Protein AF-A0A2N7NCR9-F1 (afdb_monomer_lite)

pLDDT: mean 71.34, std 16.95, range [36.78, 96.31]

Radius of gyration: 17.45 Å; chains: 1; bounding box: 39×40×48 Å

Organism: NCBI:txid212663

Secondary structure (DSSP, 8-state):
-HHHHHHS-HHHHHHHHTS---HHHHHHHHHHHT--HHHHHHTT--TT-S-------SHHHHHHHHHHHH--S-TTGGGT--SSPPPPPPEEEETTTEEEEPPPHHHHHHHHT-TT---HHHHHHHS-TTTSHHHHHHHHHHTT-BHHHHHT-TT--HHHHHHHHHHHHH---HHHHHHHHHHHHHT-

Structure (mmCIF, N/CA/C/O backbone):
data_AF-A0A2N7NCR9-F1
#
_entry.id   AF-A0A2N7NCR9-F1
#
loop_
_atom_site.group_PDB
_atom_site.id
_atom_site.type_symbol
_atom_site.label_atom_id
_atom_site.label_alt_id
_atom_site.label_comp_id
_atom_site.label_asym_id
_atom_site.label_entity_id
_atom_site.label_seq_id
_atom_site.pdbx_PDB_ins_code
_atom_site.Cartn_x
_atom_site.Cartn_y
_atom_site.Cartn_z
_atom_site.occupancy
_atom_site.B_iso_or_equiv
_atom_site.auth_seq_id
_atom_site.auth_comp_id
_atom_site.auth_asym_id
_atom_site.auth_atom_id
_atom_site.pdbx_PDB_model_num
ATOM 1 N N . MET A 1 1 ? 10.893 1.072 -2.079 1.00 62.62 1 MET A N 1
ATOM 2 C CA . MET A 1 1 ? 10.749 1.945 -3.272 1.00 62.62 1 MET A CA 1
ATOM 3 C C . MET A 1 1 ? 11.789 3.050 -3.331 1.00 62.62 1 MET A C 1
ATOM 5 O O . MET A 1 1 ? 12.547 3.072 -4.287 1.00 62.62 1 MET A O 1
ATOM 9 N N . LYS A 1 2 ? 11.907 3.905 -2.307 1.00 58.16 2 LYS A N 1
ATOM 10 C CA . LYS A 1 2 ? 12.951 4.944 -2.230 1.00 58.16 2 LYS A CA 1
ATOM 11 C C . LYS A 1 2 ? 14.374 4.415 -2.487 1.00 58.16 2 LYS A C 1
ATOM 13 O O . LYS A 1 2 ? 15.083 4.966 -3.316 1.00 58.16 2 LYS A O 1
ATOM 18 N N . TYR A 1 3 ? 14.724 3.273 -1.890 1.00 64.00 3 TYR A N 1
ATOM 19 C CA . TYR A 1 3 ? 15.996 2.587 -2.150 1.00 64.00 3 TYR A CA 1
ATOM 20 C C . TYR A 1 3 ? 16.224 2.263 -3.639 1.00 64.00 3 TYR A C 1
ATOM 22 O O . TYR A 1 3 ? 17.325 2.458 -4.142 1.00 64.00 3 TYR A O 1
ATOM 30 N N . LEU A 1 4 ? 15.192 1.812 -4.367 1.00 63.50 4 LEU A N 1
ATOM 31 C CA . LEU A 1 4 ? 15.298 1.554 -5.809 1.00 63.50 4 LEU A CA 1
ATOM 32 C C . LEU A 1 4 ? 15.550 2.851 -6.575 1.00 63.50 4 LEU A C 1
ATOM 34 O O . LEU A 1 4 ? 16.374 2.862 -7.470 1.00 63.50 4 LEU A O 1
ATOM 38 N N . PHE A 1 5 ? 14.896 3.954 -6.213 1.00 63.41 5 PHE A N 1
ATOM 39 C CA . PHE A 1 5 ? 15.154 5.241 -6.862 1.00 63.41 5 PHE A CA 1
ATOM 40 C C . PHE A 1 5 ? 16.592 5.733 -6.644 1.00 63.41 5 PHE A C 1
ATOM 42 O O . PHE A 1 5 ? 17.230 6.237 -7.561 1.00 63.41 5 PHE A O 1
ATOM 49 N N . GLU A 1 6 ? 17.106 5.580 -5.425 1.00 63.94 6 GLU A N 1
ATOM 50 C CA . GLU A 1 6 ? 18.447 6.037 -5.049 1.00 63.94 6 GLU A CA 1
ATOM 51 C C . GLU A 1 6 ? 19.562 5.177 -5.662 1.00 63.94 6 GLU A C 1
ATOM 53 O O . GLU A 1 6 ? 20.662 5.676 -5.892 1.00 63.94 6 GLU A O 1
ATOM 58 N N . ASN A 1 7 ? 19.281 3.899 -5.942 1.00 63.75 7 ASN A N 1
ATOM 59 C CA . ASN A 1 7 ? 20.285 2.924 -6.382 1.00 63.75 7 ASN A CA 1
ATOM 60 C C . ASN A 1 7 ? 20.080 2.418 -7.821 1.00 63.75 7 ASN A C 1
ATOM 62 O O . ASN A 1 7 ? 20.974 1.780 -8.378 1.00 63.75 7 ASN A O 1
ATOM 66 N N . CYS A 1 8 ? 18.941 2.704 -8.455 1.00 63.12 8 CYS A N 1
ATOM 67 C CA . CYS A 1 8 ? 18.674 2.393 -9.856 1.00 63.12 8 CYS A CA 1
ATOM 68 C C . CYS A 1 8 ? 18.635 3.687 -10.675 1.00 63.12 8 CYS A C 1
ATOM 70 O O . CYS A 1 8 ? 17.906 4.625 -10.367 1.00 63.12 8 CYS A O 1
ATOM 72 N N . GLY A 1 9 ? 19.410 3.741 -11.759 1.00 64.12 9 GLY A N 1
ATOM 73 C CA . GLY A 1 9 ? 19.421 4.906 -12.642 1.00 64.12 9 GLY A CA 1
ATOM 74 C C . GLY A 1 9 ? 18.101 5.101 -13.402 1.00 64.12 9 GLY A C 1
ATOM 75 O O . GLY A 1 9 ? 17.351 4.151 -13.635 1.00 64.12 9 GLY A O 1
ATOM 76 N N . ILE A 1 10 ? 17.880 6.331 -13.883 1.00 64.88 10 ILE A N 1
ATOM 77 C CA . ILE A 1 10 ? 16.753 6.730 -14.752 1.00 64.88 10 ILE A CA 1
ATOM 78 C C . ILE A 1 10 ? 16.471 5.717 -15.885 1.00 64.88 10 ILE A C 1
ATOM 80 O O . ILE A 1 10 ? 15.301 5.387 -16.079 1.00 64.88 10 ILE A O 1
ATOM 84 N N . PRO A 1 11 ? 17.475 5.154 -16.596 1.00 63.84 11 PRO A N 1
ATOM 85 C CA . PRO A 1 11 ? 17.217 4.178 -17.658 1.00 63.84 11 PRO A CA 1
ATOM 86 C C . PRO A 1 11 ? 16.532 2.891 -17.178 1.00 63.84 11 PRO A C 1
ATOM 88 O O . PRO A 1 11 ? 15.675 2.357 -17.875 1.00 63.84 11 PRO A O 1
ATOM 91 N N . ALA A 1 12 ? 16.869 2.399 -15.982 1.00 69.25 12 ALA A N 1
ATOM 92 C CA . ALA A 1 12 ? 16.261 1.185 -15.436 1.00 69.25 12 ALA A CA 1
ATOM 93 C C . ALA A 1 12 ? 14.782 1.413 -15.092 1.00 69.25 12 ALA A C 1
ATOM 95 O O . ALA A 1 12 ? 13.932 0.587 -15.419 1.00 69.25 12 ALA A O 1
ATOM 96 N N . ILE A 1 13 ? 14.472 2.570 -14.499 1.00 71.38 13 ILE A N 1
ATOM 97 C CA . ILE A 1 13 ? 13.096 2.971 -14.183 1.00 71.38 13 ILE A CA 1
ATOM 98 C C . ILE A 1 13 ? 12.296 3.192 -15.472 1.00 71.38 13 ILE A C 1
ATOM 100 O O . ILE A 1 13 ? 11.175 2.708 -15.585 1.00 71.38 13 ILE A O 1
ATOM 104 N N . SER A 1 14 ? 12.882 3.855 -16.472 1.00 66.38 14 SER A N 1
ATOM 105 C CA . SER A 1 14 ? 12.242 4.085 -17.772 1.00 66.38 14 SER A CA 1
ATOM 106 C C . SER A 1 14 ? 11.884 2.775 -18.482 1.00 66.38 14 SER A C 1
ATOM 108 O O . SER A 1 14 ? 10.755 2.627 -18.946 1.00 66.38 14 SER A O 1
ATOM 110 N N . ASN A 1 15 ? 12.786 1.789 -18.486 1.00 71.81 15 ASN A N 1
ATOM 111 C CA . ASN A 1 15 ? 12.510 0.472 -19.063 1.00 71.81 15 ASN A CA 1
ATOM 112 C C . ASN A 1 15 ? 11.352 -0.240 -18.353 1.00 71.81 15 ASN A C 1
ATOM 114 O O . ASN A 1 15 ? 10.501 -0.827 -19.015 1.00 71.81 15 ASN A O 1
ATOM 118 N N . LEU A 1 16 ? 11.290 -0.155 -17.021 1.00 74.25 16 LEU A N 1
ATOM 119 C CA . LEU A 1 16 ? 10.193 -0.721 -16.236 1.00 74.25 16 LEU A CA 1
ATOM 120 C C . LEU A 1 16 ? 8.857 -0.035 -16.559 1.00 74.25 16 LEU A C 1
ATOM 122 O O . LEU A 1 16 ? 7.835 -0.699 -16.705 1.00 74.25 16 LEU A O 1
ATOM 126 N N . MET A 1 17 ? 8.861 1.292 -16.720 1.00 75.12 17 MET A N 1
ATOM 127 C CA . MET A 1 17 ? 7.661 2.055 -17.082 1.00 75.12 17 MET A CA 1
ATOM 128 C C . MET A 1 17 ? 7.203 1.802 -18.525 1.00 75.12 17 MET A C 1
ATOM 130 O O . MET A 1 17 ? 6.009 1.924 -18.813 1.00 75.12 17 MET A O 1
ATOM 134 N N . ALA A 1 18 ? 8.113 1.405 -19.417 1.00 75.06 18 ALA A N 1
ATOM 135 C CA . ALA A 1 18 ? 7.800 1.033 -20.795 1.00 75.06 18 ALA A CA 1
ATOM 136 C C . ALA A 1 18 ? 7.106 -0.338 -20.922 1.00 75.06 18 ALA A C 1
ATOM 138 O O . ALA A 1 18 ? 6.538 -0.633 -21.971 1.00 75.06 18 ALA A O 1
ATOM 139 N N . MET A 1 19 ? 7.117 -1.167 -19.873 1.00 79.19 19 MET A N 1
ATOM 140 C CA . MET A 1 19 ? 6.423 -2.458 -19.864 1.00 79.19 19 MET A CA 1
ATOM 141 C C . MET A 1 19 ? 4.894 -2.294 -19.835 1.00 79.19 19 MET A C 1
ATOM 143 O O . MET A 1 19 ? 4.356 -1.259 -19.424 1.00 79.19 19 MET A O 1
ATOM 147 N N . GLU A 1 20 ? 4.169 -3.334 -20.246 1.00 82.88 20 GLU A N 1
ATOM 148 C CA . GLU A 1 20 ? 2.703 -3.365 -20.227 1.00 82.88 20 GLU A CA 1
ATOM 149 C C . GLU A 1 20 ? 2.163 -3.645 -18.812 1.00 82.88 20 GLU A C 1
ATOM 151 O O . GLU A 1 20 ? 1.795 -4.764 -18.470 1.00 82.88 20 GLU A O 1
ATOM 156 N N . PHE A 1 21 ? 2.115 -2.602 -17.978 1.00 81.25 21 PHE A N 1
ATOM 157 C CA . PHE A 1 21 ? 1.448 -2.616 -16.669 1.00 81.25 21 PHE A CA 1
ATOM 158 C C . PHE A 1 21 ? 0.197 -1.723 -16.656 1.00 81.25 21 PHE A C 1
ATOM 160 O O . PHE A 1 21 ? 0.144 -0.753 -17.424 1.00 81.25 21 PHE A O 1
ATOM 167 N N . PRO A 1 22 ? -0.783 -1.982 -15.764 1.00 78.56 22 PRO A N 1
ATOM 168 C CA . PRO A 1 22 ? -1.919 -1.086 -15.561 1.00 78.56 22 PRO A CA 1
ATOM 169 C C . PRO A 1 22 ? -1.466 0.342 -15.237 1.00 78.56 22 PRO A C 1
ATOM 171 O O . PRO A 1 22 ? -0.535 0.544 -14.457 1.00 78.56 22 PRO A O 1
ATOM 174 N N . ILE A 1 23 ? -2.146 1.345 -15.801 1.00 71.38 23 ILE A N 1
ATOM 175 C CA . ILE A 1 23 ? -1.800 2.764 -15.595 1.00 71.38 23 ILE A CA 1
ATOM 176 C C . ILE A 1 23 ? -1.839 3.129 -14.105 1.00 71.38 23 ILE A C 1
ATOM 178 O O . ILE A 1 23 ? -0.897 3.745 -13.612 1.00 71.38 23 ILE A O 1
ATOM 182 N N . SER A 1 24 ? -2.850 2.651 -13.373 1.00 70.62 24 SER A N 1
ATOM 183 C CA . SER A 1 24 ? -2.980 2.857 -11.923 1.00 70.62 24 SER A CA 1
ATOM 184 C C . SER A 1 24 ? -1.755 2.388 -11.135 1.00 70.62 24 SER A C 1
ATOM 186 O O . SER A 1 24 ? -1.334 3.028 -10.172 1.00 70.62 24 SER A O 1
ATOM 188 N N . ASP A 1 25 ? -1.160 1.272 -11.552 1.00 75.88 25 ASP A N 1
ATOM 189 C CA . ASP A 1 25 ? -0.036 0.656 -10.851 1.00 75.88 25 ASP A CA 1
ATOM 190 C C . ASP A 1 25 ? 1.254 1.426 -11.144 1.00 75.88 25 ASP A C 1
ATOM 192 O O . ASP A 1 25 ? 2.072 1.621 -10.242 1.00 75.88 25 ASP A O 1
ATOM 196 N N . LYS A 1 26 ? 1.398 1.927 -12.380 1.00 74.62 26 LYS A N 1
ATOM 197 C CA . LYS A 1 26 ? 2.491 2.822 -12.783 1.00 74.62 26 LYS A CA 1
ATOM 198 C C . LYS A 1 26 ? 2.424 4.157 -12.039 1.00 74.62 26 LYS A C 1
ATOM 200 O O . LYS A 1 26 ? 3.438 4.625 -11.526 1.00 74.62 26 LYS A O 1
ATOM 205 N N . GLU A 1 27 ? 1.241 4.754 -11.920 1.00 70.06 27 GLU A N 1
ATOM 206 C CA . GLU A 1 27 ? 1.042 6.008 -11.185 1.00 70.06 27 GLU A CA 1
ATOM 207 C C . GLU A 1 27 ? 1.391 5.868 -9.705 1.00 70.06 27 GLU A C 1
ATOM 209 O O . GLU A 1 27 ? 2.136 6.682 -9.155 1.00 70.06 27 GLU A O 1
ATOM 214 N N . GLN A 1 28 ? 0.889 4.814 -9.063 1.00 73.69 28 GLN A N 1
ATOM 215 C CA . GLN A 1 28 ? 1.207 4.513 -7.675 1.00 73.69 28 GLN A CA 1
ATOM 216 C C . GLN A 1 28 ? 2.711 4.268 -7.487 1.00 73.69 28 GLN A C 1
ATOM 218 O O . GLN A 1 28 ? 3.307 4.789 -6.544 1.00 73.69 28 GLN A O 1
ATOM 223 N N . PHE A 1 29 ? 3.347 3.534 -8.404 1.00 78.56 29 PHE A N 1
ATOM 224 C CA . PHE A 1 29 ? 4.790 3.303 -8.384 1.00 78.56 29 PHE A CA 1
ATOM 225 C C . PHE A 1 29 ? 5.576 4.623 -8.446 1.00 78.56 29 PHE A C 1
ATOM 227 O O . PHE A 1 29 ? 6.449 4.858 -7.610 1.00 78.56 29 PHE A O 1
ATOM 234 N N . CYS A 1 30 ? 5.221 5.535 -9.355 1.00 70.81 30 CYS A N 1
ATOM 235 C CA . CYS A 1 30 ? 5.849 6.857 -9.457 1.00 70.81 30 CYS A CA 1
ATOM 236 C C . CYS A 1 30 ? 5.652 7.718 -8.199 1.00 70.81 30 CYS A C 1
ATOM 238 O O . CYS A 1 30 ? 6.597 8.375 -7.752 1.00 70.81 30 CYS A O 1
ATOM 240 N N . GLN A 1 31 ? 4.460 7.696 -7.594 1.00 71.62 31 GLN A N 1
ATOM 241 C CA . GLN A 1 31 ? 4.204 8.397 -6.330 1.00 71.62 31 GLN A CA 1
ATOM 242 C C . GLN A 1 31 ? 5.103 7.872 -5.202 1.00 71.62 31 GLN A C 1
ATOM 244 O O . GLN A 1 31 ? 5.675 8.661 -4.450 1.00 71.62 31 GLN A O 1
ATOM 249 N N . LEU A 1 32 ? 5.274 6.550 -5.107 1.00 71.31 32 LEU A N 1
ATOM 250 C CA . LEU A 1 32 ? 6.112 5.908 -4.089 1.00 71.31 32 LEU A CA 1
ATOM 251 C C . LEU A 1 32 ? 7.609 6.184 -4.276 1.00 71.31 32 LEU A C 1
ATOM 253 O O . LEU A 1 32 ? 8.354 6.198 -3.295 1.00 71.31 32 LEU A O 1
ATOM 257 N N . LEU A 1 33 ? 8.058 6.410 -5.513 1.00 68.31 33 LEU A N 1
ATOM 258 C CA . LEU A 1 33 ? 9.421 6.858 -5.809 1.00 68.31 33 LEU A CA 1
ATOM 259 C C . LEU A 1 33 ? 9.633 8.354 -5.524 1.00 68.31 33 LEU A C 1
ATOM 261 O O . LEU A 1 33 ? 10.773 8.812 -5.514 1.00 68.31 33 LEU A O 1
ATOM 265 N N . GLY A 1 34 ? 8.562 9.122 -5.298 1.00 67.19 34 GLY A N 1
ATOM 266 C CA . GLY A 1 34 ? 8.638 10.576 -5.167 1.00 67.19 34 GLY A CA 1
ATOM 267 C C . GLY A 1 34 ? 8.975 11.275 -6.487 1.00 67.19 34 GLY A C 1
ATOM 268 O O . GLY A 1 34 ? 9.599 12.336 -6.473 1.00 67.19 34 GLY A O 1
ATOM 269 N N . CYS A 1 35 ? 8.598 10.683 -7.627 1.00 63.66 35 CYS A N 1
ATOM 270 C CA . CYS A 1 35 ? 8.865 11.268 -8.935 1.00 63.66 35 CYS A CA 1
ATOM 271 C C . CYS A 1 35 ? 8.172 12.629 -9.085 1.00 63.66 35 CYS A C 1
ATOM 273 O O . CYS A 1 35 ? 6.992 12.800 -8.778 1.00 63.66 35 CYS A O 1
ATOM 275 N N . THR A 1 36 ? 8.910 13.607 -9.602 1.00 65.31 36 THR A N 1
ATOM 276 C CA . THR A 1 36 ? 8.344 14.889 -10.027 1.00 65.31 36 THR A CA 1
ATOM 277 C C . THR A 1 36 ? 7.543 14.722 -11.317 1.00 65.31 36 THR A C 1
ATOM 279 O O . THR A 1 36 ? 7.805 13.819 -12.108 1.00 65.31 36 THR A O 1
ATOM 282 N N . PHE A 1 37 ? 6.624 15.653 -11.591 1.00 57.91 37 PHE A N 1
ATOM 283 C CA . PHE A 1 37 ? 5.863 15.670 -12.847 1.00 57.91 37 PHE A CA 1
ATOM 284 C C . PHE A 1 37 ? 6.771 15.622 -14.086 1.00 57.91 37 PHE A C 1
ATOM 286 O O . PHE A 1 37 ? 6.519 14.864 -15.017 1.00 57.91 37 PHE A O 1
ATOM 293 N N . LYS A 1 38 ? 7.878 16.377 -14.059 1.00 64.75 38 LYS A N 1
ATOM 294 C CA . LYS A 1 38 ? 8.887 16.370 -15.124 1.00 64.75 38 LYS A CA 1
ATOM 295 C C . LYS A 1 38 ? 9.453 14.965 -15.359 1.00 64.75 38 LYS A C 1
ATOM 297 O O . LYS A 1 38 ? 9.545 14.536 -16.501 1.00 64.75 38 LYS A O 1
ATOM 302 N N . GLN A 1 39 ? 9.785 14.252 -14.285 1.00 64.56 39 GLN A N 1
ATOM 303 C CA . GLN A 1 39 ? 10.306 12.887 -14.368 1.00 64.56 39 GLN A CA 1
ATOM 304 C C . GLN A 1 39 ? 9.245 11.907 -14.881 1.00 64.56 39 GLN A C 1
ATOM 306 O O . GLN A 1 39 ? 9.563 11.069 -15.712 1.00 64.56 39 GLN A O 1
ATOM 311 N N . CYS A 1 40 ? 7.978 12.039 -14.475 1.00 63.03 40 CYS A N 1
ATOM 312 C CA . CYS A 1 40 ? 6.895 11.218 -15.029 1.00 63.03 40 CYS A CA 1
ATOM 313 C C . CYS A 1 40 ? 6.748 11.413 -16.549 1.00 63.03 40 CYS A C 1
ATOM 315 O O . CYS A 1 40 ? 6.616 10.438 -17.283 1.00 63.03 40 CYS A O 1
ATOM 317 N N . VAL A 1 41 ? 6.843 12.650 -17.048 1.00 61.62 41 VAL A N 1
ATOM 318 C CA . VAL A 1 41 ? 6.833 12.921 -18.497 1.00 61.62 41 VAL A CA 1
ATOM 319 C C . VAL A 1 41 ? 8.056 12.304 -19.189 1.00 61.62 41 VAL A C 1
ATOM 321 O O . VAL A 1 41 ? 7.913 11.686 -20.241 1.00 61.62 41 VAL A O 1
ATOM 324 N N . GLU A 1 42 ? 9.245 12.400 -18.586 1.00 66.88 42 GLU A N 1
ATOM 325 C CA . GLU A 1 42 ? 10.466 11.739 -19.084 1.00 66.88 42 GLU A CA 1
ATOM 326 C C . GLU A 1 42 ? 10.340 10.202 -19.110 1.00 66.88 42 GLU A C 1
ATOM 328 O O . GLU A 1 42 ? 10.956 9.549 -19.950 1.00 66.88 42 GLU A O 1
ATOM 333 N N . PHE A 1 43 ? 9.498 9.620 -18.248 1.00 62.94 43 PHE A N 1
ATOM 334 C CA . PHE A 1 43 ? 9.161 8.193 -18.242 1.00 62.94 43 PHE A CA 1
ATOM 335 C C . PHE A 1 43 ? 8.023 7.804 -19.203 1.00 62.94 43 PHE A C 1
ATOM 337 O O . PHE A 1 43 ? 7.665 6.629 -19.261 1.00 62.94 43 PHE A O 1
ATOM 344 N N . GLY A 1 44 ? 7.472 8.749 -19.973 1.00 57.56 44 GLY A N 1
ATOM 345 C CA . GLY A 1 44 ? 6.470 8.482 -21.011 1.00 57.56 44 GLY A CA 1
ATOM 346 C C . GLY A 1 44 ? 5.009 8.625 -20.575 1.00 57.56 44 GLY A C 1
ATOM 347 O O . GLY A 1 44 ? 4.118 8.222 -21.323 1.00 57.56 44 GLY A O 1
ATOM 348 N N . PHE A 1 45 ? 4.728 9.204 -19.402 1.00 54.97 45 PHE A N 1
ATOM 349 C CA . PHE A 1 45 ? 3.354 9.547 -19.020 1.00 54.97 45 PHE A CA 1
ATOM 350 C C . PHE A 1 45 ? 2.874 10.778 -19.800 1.00 54.97 45 PHE A C 1
ATOM 352 O O . PHE A 1 45 ? 3.558 11.804 -19.843 1.00 54.97 45 PHE A O 1
ATOM 359 N N . SER A 1 46 ? 1.693 10.681 -20.421 1.00 47.06 46 SER A N 1
ATOM 360 C CA . SER A 1 46 ? 1.136 11.783 -21.211 1.00 47.06 46 SER A CA 1
ATOM 361 C C . SER A 1 46 ? 0.735 12.958 -20.307 1.00 47.06 46 SER A C 1
ATOM 363 O O . SER A 1 46 ? -0.043 12.753 -19.373 1.00 47.06 46 SER A O 1
ATOM 365 N N . PRO A 1 47 ? 1.186 14.193 -20.595 1.00 45.69 47 PRO A N 1
ATOM 366 C CA . PRO A 1 47 ? 0.760 15.390 -19.869 1.00 45.69 47 PRO A CA 1
ATOM 367 C C . PRO A 1 47 ? -0.739 15.709 -20.036 1.00 45.69 47 PRO A C 1
ATOM 369 O O . PRO A 1 47 ? -1.268 16.506 -19.264 1.00 45.69 47 PRO A O 1
ATOM 372 N N . ASP A 1 48 ? -1.425 15.071 -20.994 1.00 46.78 48 ASP A N 1
ATOM 373 C CA . ASP A 1 48 ? -2.869 15.211 -21.238 1.00 46.78 48 ASP A CA 1
ATOM 374 C C . ASP A 1 48 ? -3.728 14.210 -20.438 1.00 46.78 48 ASP A C 1
ATOM 376 O O . ASP A 1 48 ? -4.960 14.220 -20.540 1.00 46.78 48 ASP A O 1
ATOM 380 N N . ALA A 1 49 ? -3.110 13.329 -19.640 1.00 45.25 49 ALA A N 1
ATOM 381 C CA . ALA A 1 49 ? -3.846 12.465 -18.726 1.00 45.25 49 ALA A CA 1
ATOM 382 C C . ALA A 1 49 ? -4.525 13.340 -17.660 1.00 45.25 49 ALA A C 1
ATOM 384 O O . ALA A 1 49 ? -3.871 13.968 -16.831 1.00 45.25 49 ALA A O 1
ATOM 385 N N . LYS A 1 50 ? -5.862 13.387 -17.680 1.00 39.66 50 LYS A N 1
ATOM 386 C CA . LYS A 1 50 ? -6.720 14.149 -16.749 1.00 39.66 50 LYS A CA 1
ATOM 387 C C . LYS A 1 50 ? -6.564 13.769 -15.265 1.00 39.66 50 LYS A C 1
ATOM 389 O O . LYS A 1 50 ? -7.254 14.336 -14.424 1.00 39.66 50 LYS A O 1
ATOM 394 N N . GLU A 1 51 ? -5.676 12.841 -14.938 1.00 42.31 51 GLU A N 1
ATOM 395 C CA . GLU A 1 51 ? -5.488 12.268 -13.612 1.00 42.31 51 GLU A CA 1
ATOM 396 C C . GLU A 1 51 ? -4.031 12.467 -13.182 1.00 42.31 51 GLU A C 1
ATOM 398 O O . GLU A 1 51 ? -3.198 11.573 -13.209 1.00 42.31 51 GLU A O 1
ATOM 403 N N . VAL A 1 52 ? -3.700 13.699 -12.791 1.00 42.91 52 VAL A N 1
ATOM 404 C CA . VAL A 1 52 ? -2.501 13.944 -11.983 1.00 42.91 52 VAL A CA 1
ATOM 405 C C . VAL A 1 52 ? -2.876 13.646 -10.524 1.00 42.91 52 VAL A C 1
ATOM 407 O O . VAL A 1 52 ? -3.856 14.220 -10.034 1.00 42.91 52 VAL A O 1
ATOM 410 N N . PRO A 1 53 ? -2.135 12.788 -9.796 1.00 39.09 53 PRO A N 1
ATOM 411 C CA . PRO A 1 53 ? -2.478 12.426 -8.427 1.00 39.09 53 PRO A CA 1
ATOM 412 C C . PRO A 1 53 ? -2.550 13.651 -7.516 1.00 39.09 53 PRO A C 1
ATOM 414 O O . PRO A 1 53 ? -1.570 14.371 -7.309 1.00 39.09 53 PRO A O 1
ATOM 417 N N . THR A 1 54 ? -3.734 13.895 -6.962 1.00 39.06 54 THR A N 1
ATOM 418 C CA . THR A 1 54 ? -3.965 15.021 -6.060 1.00 39.06 54 THR A CA 1
ATOM 419 C C . THR A 1 54 ? -3.424 14.667 -4.676 1.00 39.06 54 THR A C 1
ATOM 421 O O . THR A 1 54 ? -4.023 13.888 -3.940 1.00 39.06 54 THR A O 1
ATOM 424 N N . LEU A 1 55 ? -2.291 15.257 -4.293 1.00 39.38 55 LEU A N 1
ATOM 425 C CA . LEU A 1 55 ? -1.768 15.185 -2.927 1.00 39.38 55 LEU A CA 1
ATOM 426 C C . LEU A 1 55 ? -2.636 16.056 -2.006 1.00 39.38 55 LEU A C 1
ATOM 428 O O . LEU A 1 55 ? -2.353 17.240 -1.809 1.00 39.38 55 LEU A O 1
ATOM 432 N N . SER A 1 56 ? -3.712 15.500 -1.444 1.00 36.78 56 SER A N 1
ATOM 433 C CA . SER A 1 56 ? -4.535 16.242 -0.483 1.00 36.78 56 SER A CA 1
ATOM 434 C C . SER A 1 56 ? -3.780 16.400 0.850 1.00 36.78 56 SER A C 1
ATOM 436 O O . SER A 1 56 ? -3.503 15.438 1.562 1.00 36.78 56 SER A O 1
ATOM 438 N N . LYS A 1 57 ? -3.403 17.639 1.180 1.00 49.75 57 LYS A N 1
ATOM 439 C CA . LYS A 1 57 ? -2.818 18.044 2.466 1.00 49.75 57 LYS A CA 1
ATOM 440 C C . LYS A 1 57 ? -3.694 19.141 3.068 1.00 49.75 57 LYS A C 1
ATOM 442 O O . LYS A 1 57 ? -3.849 20.184 2.445 1.00 49.75 57 LYS A O 1
ATOM 447 N N . SER A 1 58 ? -4.226 18.940 4.277 1.00 38.75 58 SER A N 1
ATOM 448 C CA . SER A 1 58 ? -4.161 19.967 5.345 1.00 38.75 58 SER A CA 1
ATOM 449 C C . SER A 1 58 ? -4.933 19.603 6.619 1.00 38.75 58 SER A C 1
ATOM 451 O O . SER A 1 58 ? -4.441 19.913 7.696 1.00 38.75 58 SER A O 1
ATOM 453 N N . ARG A 1 59 ? -6.079 18.910 6.561 1.00 37.97 59 ARG A N 1
ATOM 454 C CA . ARG A 1 59 ? -6.908 18.686 7.770 1.00 37.97 59 ARG A CA 1
ATOM 455 C C . ARG A 1 59 ? -6.491 17.473 8.612 1.00 37.97 59 ARG A C 1
ATOM 457 O O . ARG A 1 59 ? -6.441 17.566 9.834 1.00 37.97 59 ARG A O 1
ATOM 464 N N . TYR A 1 60 ? -6.127 16.369 7.960 1.00 44.97 60 TYR A N 1
ATOM 465 C CA . TYR A 1 60 ? -5.649 15.143 8.615 1.00 44.97 60 TYR A CA 1
ATOM 466 C C . TYR A 1 60 ? -4.361 15.386 9.428 1.00 44.97 60 TYR A C 1
ATOM 468 O O . TYR A 1 60 ? -4.271 15.017 10.595 1.00 44.97 60 TYR A O 1
ATOM 476 N N . ILE A 1 61 ? -3.409 16.125 8.846 1.00 47.38 61 ILE A N 1
ATOM 477 C CA . ILE A 1 61 ? -2.130 16.489 9.484 1.00 47.38 61 ILE A CA 1
ATOM 478 C C . ILE A 1 61 ? -2.352 17.296 10.778 1.00 47.38 61 ILE A C 1
ATOM 480 O O . ILE A 1 61 ? -1.640 17.104 11.757 1.00 47.38 61 ILE A O 1
ATOM 484 N N . GLN A 1 62 ? -3.355 18.179 10.815 1.00 42.50 62 GLN A N 1
ATOM 485 C CA . GLN A 1 62 ? -3.616 19.042 11.974 1.00 42.50 62 GLN A CA 1
ATOM 486 C C . GLN A 1 62 ? -4.191 18.279 13.174 1.00 42.50 62 GLN A C 1
ATOM 488 O O . GLN A 1 62 ? -3.748 18.497 14.299 1.00 42.50 62 GLN A O 1
ATOM 493 N N . ILE A 1 63 ? -5.151 17.375 12.944 1.00 48.72 63 ILE A N 1
ATOM 494 C CA . ILE A 1 63 ? -5.736 16.535 14.006 1.00 48.72 63 ILE A CA 1
ATOM 495 C C . ILE A 1 63 ?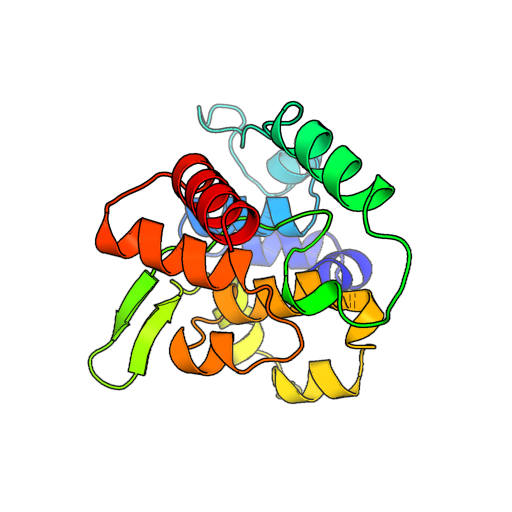 -4.672 15.584 14.561 1.00 48.72 63 ILE A C 1
ATOM 497 O O . ILE A 1 63 ? -4.551 15.411 15.770 1.00 48.72 63 ILE A O 1
ATOM 501 N N . ARG A 1 64 ? -3.833 15.046 13.676 1.00 50.75 64 ARG A N 1
ATOM 502 C CA . ARG A 1 64 ? -2.736 14.155 14.031 1.00 50.75 64 ARG A CA 1
ATOM 503 C C . ARG A 1 64 ? -1.659 14.817 14.891 1.00 50.75 64 ARG A C 1
ATOM 505 O O . ARG A 1 64 ? -1.279 14.270 15.921 1.00 50.75 64 ARG A O 1
ATOM 512 N N . ASN A 1 65 ? -1.207 16.009 14.500 1.00 43.06 65 ASN A N 1
ATOM 513 C CA . ASN A 1 65 ? -0.234 16.779 15.279 1.00 43.06 65 ASN A CA 1
ATOM 514 C C . ASN A 1 65 ? -0.769 17.131 16.677 1.00 43.06 65 ASN A C 1
ATOM 516 O O . ASN A 1 65 ? 0.009 17.275 17.616 1.00 43.06 65 ASN A O 1
ATOM 520 N N . LYS A 1 66 ? -2.095 17.257 16.828 1.00 46.78 66 LYS A N 1
ATOM 521 C CA . LYS A 1 66 ? -2.731 17.481 18.128 1.00 46.78 66 LYS A CA 1
ATOM 522 C C . LYS A 1 66 ? -2.659 16.236 19.019 1.00 46.78 66 LYS A C 1
ATOM 524 O O . LYS A 1 66 ? -2.227 16.358 20.158 1.00 46.78 66 LYS A O 1
ATOM 529 N N . ILE A 1 67 ? -2.987 15.056 18.481 1.00 51.12 67 ILE A N 1
ATOM 530 C CA . ILE A 1 67 ? -2.858 13.773 19.199 1.00 51.12 67 ILE A CA 1
ATOM 531 C C . ILE A 1 67 ? -1.397 13.541 19.633 1.00 51.12 67 ILE A C 1
ATOM 533 O O . ILE A 1 67 ? -1.147 13.098 20.746 1.00 51.12 67 ILE A O 1
ATOM 537 N N . GLN A 1 68 ? -0.421 13.926 18.801 1.00 48.22 68 GLN A N 1
ATOM 538 C CA . GLN A 1 68 ? 1.013 13.811 19.097 1.00 48.22 68 GLN A CA 1
ATOM 539 C C . GLN A 1 68 ? 1.484 14.660 20.292 1.00 48.22 68 GLN A C 1
ATOM 541 O O . GLN A 1 68 ? 2.341 14.217 21.051 1.00 48.22 68 GLN A O 1
ATOM 546 N N . LEU A 1 69 ? 0.954 15.875 20.469 1.00 44.81 69 LEU A N 1
ATOM 547 C CA . LEU A 1 69 ? 1.337 16.744 21.593 1.00 44.81 69 LEU A CA 1
ATOM 548 C C . LEU A 1 69 ? 0.800 16.237 22.938 1.00 44.81 69 LEU A C 1
ATOM 550 O O . LEU A 1 69 ? 1.392 16.517 23.977 1.00 44.81 69 LEU A O 1
ATOM 554 N N . GLU A 1 70 ? -0.300 15.488 22.911 1.00 48.59 70 GLU A N 1
ATOM 555 C CA . GLU A 1 70 ? -0.955 14.926 24.097 1.00 48.59 70 GLU A CA 1
ATOM 556 C C . GLU A 1 70 ? -0.357 13.554 24.499 1.00 48.59 70 GLU A C 1
ATOM 558 O O . GLU A 1 70 ? -0.591 13.075 25.603 1.00 48.59 70 GLU A O 1
ATOM 563 N N . ALA A 1 71 ? 0.474 12.964 23.632 1.00 47.50 71 ALA A N 1
ATOM 564 C CA . ALA A 1 71 ? 0.983 11.590 23.672 1.00 47.50 71 ALA A CA 1
ATOM 565 C C . ALA A 1 71 ? 2.443 11.435 24.166 1.00 47.50 71 ALA A C 1
ATOM 567 O O . ALA A 1 71 ? 3.078 10.403 23.958 1.00 47.50 71 ALA A O 1
ATOM 568 N N . ASN A 1 72 ? 3.043 12.439 24.807 1.00 42.50 72 ASN A N 1
ATOM 569 C CA . ASN A 1 72 ? 4.398 12.277 25.348 1.00 42.50 72 ASN A CA 1
ATOM 570 C C . ASN A 1 72 ? 4.403 11.330 26.561 1.00 42.50 72 ASN A C 1
ATOM 572 O O . ASN A 1 72 ? 4.191 11.795 27.673 1.00 42.50 72 ASN A O 1
ATOM 576 N N . GLU A 1 73 ? 4.646 10.032 26.322 1.00 40.47 73 GLU A N 1
ATOM 577 C CA . GLU A 1 73 ? 5.471 9.091 27.113 1.00 40.47 73 GLU A CA 1
ATOM 578 C C . GLU A 1 73 ? 5.210 7.629 26.672 1.00 40.47 73 GLU A C 1
ATOM 580 O O . GLU A 1 73 ? 4.111 7.113 26.831 1.00 40.47 73 GLU A O 1
ATOM 585 N N . GLY A 1 74 ? 6.223 6.931 26.131 1.00 42.75 74 GLY A N 1
ATOM 586 C CA . GLY A 1 74 ? 6.204 5.462 25.974 1.00 42.75 74 GLY A CA 1
ATOM 587 C C . GLY A 1 74 ? 6.484 4.936 24.561 1.00 42.75 74 GLY A 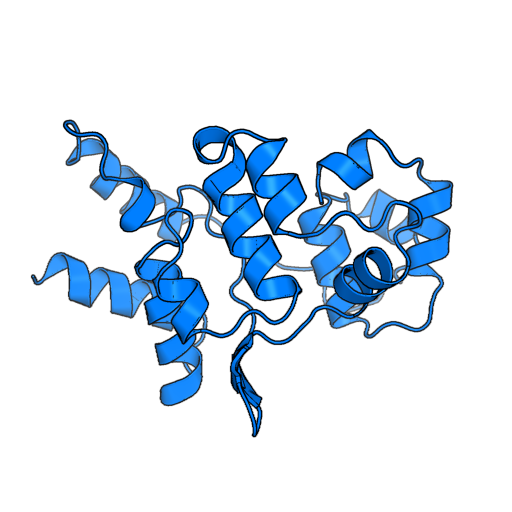C 1
ATOM 588 O O . GLY A 1 74 ? 6.110 5.525 23.563 1.00 42.75 74 GLY A O 1
ATOM 589 N N . THR A 1 75 ? 7.172 3.806 24.450 1.00 41.31 75 THR A N 1
ATOM 590 C CA . THR A 1 75 ? 7.663 3.178 23.207 1.00 41.31 75 THR A CA 1
ATOM 591 C C . THR A 1 75 ? 6.591 2.426 22.394 1.00 41.31 75 THR A C 1
ATOM 593 O O . THR A 1 75 ? 6.917 1.449 21.731 1.00 41.31 75 THR A O 1
ATOM 596 N N . GLU A 1 76 ? 5.319 2.831 22.439 1.00 44.06 76 GLU A N 1
ATOM 597 C CA . GLU A 1 76 ? 4.184 2.035 21.918 1.00 44.06 76 GLU A CA 1
ATOM 598 C C . GLU A 1 76 ? 3.461 2.673 20.706 1.00 44.06 76 GLU A C 1
ATOM 600 O O . GLU A 1 76 ? 2.622 2.045 20.064 1.00 44.06 76 GLU A O 1
ATOM 605 N N . TRP A 1 77 ? 3.854 3.891 20.311 1.00 43.50 77 TRP A N 1
ATOM 606 C CA . TRP A 1 77 ? 3.168 4.722 19.303 1.00 43.50 77 TRP A CA 1
ATOM 607 C C . TRP A 1 77 ? 3.130 4.172 17.868 1.00 43.50 77 TRP A C 1
ATOM 609 O O . TRP A 1 77 ? 2.244 4.546 17.101 1.00 43.50 77 TRP A O 1
ATOM 619 N N . TYR A 1 78 ? 4.046 3.278 17.484 1.00 48.56 78 TYR A N 1
ATOM 620 C CA . TYR A 1 78 ? 4.090 2.727 16.120 1.00 48.56 78 TYR A CA 1
ATOM 621 C C . TYR A 1 78 ? 2.963 1.723 15.832 1.00 48.56 78 TYR A C 1
ATOM 623 O O . TYR A 1 78 ? 2.696 1.436 14.668 1.00 48.56 78 TYR A O 1
ATOM 631 N N . ARG A 1 79 ? 2.283 1.210 16.869 1.00 52.03 79 ARG A N 1
ATOM 632 C CA . ARG A 1 79 ? 1.153 0.284 16.701 1.00 52.03 79 ARG A CA 1
ATOM 633 C C . ARG A 1 79 ? -0.160 0.988 16.404 1.00 52.03 79 ARG A C 1
ATOM 635 O O . ARG A 1 79 ? -1.051 0.362 15.845 1.00 52.03 79 ARG A O 1
ATOM 642 N N . THR A 1 80 ? -0.303 2.268 16.742 1.00 53.41 80 THR A N 1
ATOM 643 C CA . THR A 1 80 ? -1.600 2.944 16.616 1.00 53.41 80 THR A CA 1
ATOM 644 C C . THR A 1 80 ? -1.735 3.686 15.282 1.00 53.41 80 THR A C 1
ATOM 646 O O . THR A 1 80 ? -2.715 3.454 14.579 1.00 53.41 80 THR A O 1
ATOM 649 N N . PHE A 1 81 ? -0.762 4.525 14.878 1.00 53.44 81 PHE A N 1
ATOM 650 C CA . PHE A 1 81 ? -0.854 5.330 13.642 1.00 53.44 81 PHE A CA 1
ATOM 651 C C . PHE A 1 81 ? 0.530 5.773 13.070 1.00 53.44 81 PHE A C 1
ATOM 653 O O . PHE A 1 81 ? 1.348 6.302 13.818 1.00 53.44 81 PHE A O 1
ATOM 660 N N . HIS A 1 82 ? 0.746 5.754 11.737 1.00 59.69 82 HIS A N 1
ATOM 661 C CA . HIS A 1 82 ? 1.989 6.230 11.038 1.00 59.69 82 HIS A CA 1
ATOM 662 C C . HIS A 1 82 ? 2.018 7.694 10.584 1.00 59.69 82 HIS A C 1
ATOM 664 O O . HIS A 1 82 ? 1.165 8.049 9.769 1.00 59.69 82 HIS A O 1
ATOM 670 N N . LEU A 1 83 ? 2.944 8.537 11.076 1.00 52.41 83 LEU A N 1
ATOM 671 C CA . LEU A 1 83 ? 2.987 10.009 10.884 1.00 52.41 83 LEU A CA 1
ATOM 672 C C . LEU A 1 83 ? 2.668 10.483 9.458 1.00 52.41 83 LEU A C 1
ATOM 674 O O . LEU A 1 83 ? 1.949 11.472 9.282 1.00 52.41 83 LEU A O 1
ATOM 678 N N . THR A 1 84 ? 3.150 9.755 8.459 1.00 59.50 84 THR A N 1
ATOM 679 C CA . THR A 1 84 ? 2.837 9.957 7.046 1.00 59.50 84 THR A CA 1
ATOM 680 C C . THR A 1 84 ? 2.194 8.700 6.469 1.00 59.50 84 THR A C 1
ATOM 682 O O . THR A 1 84 ? 2.865 7.894 5.826 1.00 59.50 84 THR A O 1
ATOM 685 N N . PRO A 1 85 ? 0.876 8.514 6.659 1.00 65.44 85 PRO A N 1
ATOM 686 C CA . PRO A 1 85 ? 0.230 7.283 6.256 1.00 65.44 85 PRO A CA 1
ATOM 687 C C . PRO A 1 85 ? 0.275 7.179 4.737 1.00 65.44 85 PRO A C 1
ATOM 689 O O . PRO A 1 85 ? 0.040 8.150 4.006 1.00 65.44 85 PRO A O 1
ATOM 692 N N . ARG A 1 86 ? 0.619 5.988 4.266 1.00 76.19 86 ARG A N 1
ATOM 693 C CA . ARG A 1 86 ? 0.656 5.683 2.845 1.00 76.19 86 ARG A CA 1
ATOM 694 C C . ARG A 1 86 ? -0.743 5.261 2.367 1.00 76.19 86 ARG A C 1
ATOM 696 O O . ARG A 1 86 ? -1.527 4.775 3.186 1.00 76.19 86 ARG A O 1
ATOM 703 N N . PRO A 1 87 ? -1.072 5.460 1.077 1.00 83.12 87 PRO A N 1
ATOM 704 C CA . PRO A 1 87 ? -2.366 5.053 0.536 1.00 83.12 87 PRO A CA 1
ATOM 705 C C . PRO A 1 87 ? -2.630 3.561 0.743 1.00 83.12 87 PRO A C 1
ATOM 707 O O . PRO A 1 87 ? -1.787 2.725 0.391 1.00 83.12 87 PRO A O 1
ATOM 710 N N . ILE A 1 88 ? -3.813 3.241 1.267 1.00 89.31 88 ILE A N 1
ATOM 711 C CA . ILE A 1 88 ? -4.205 1.862 1.578 1.00 89.31 88 ILE A CA 1
ATOM 712 C C . ILE A 1 88 ? -4.538 1.126 0.280 1.00 89.31 88 ILE A C 1
ATOM 714 O O . ILE A 1 88 ? -5.350 1.601 -0.519 1.00 89.31 88 ILE A O 1
ATOM 718 N N . GLN A 1 89 ? -3.939 -0.048 0.062 1.00 92.00 89 GLN A N 1
ATOM 719 C CA . GLN A 1 89 ? -4.351 -0.892 -1.060 1.00 92.00 89 GLN A CA 1
ATOM 720 C C . GLN A 1 89 ? -5.774 -1.425 -0.832 1.00 92.00 89 GLN A C 1
ATOM 722 O O . GLN A 1 89 ? -6.100 -1.846 0.278 1.00 92.00 89 GLN A O 1
ATOM 727 N N . PRO A 1 90 ? -6.636 -1.461 -1.864 1.00 93.81 90 PRO A N 1
ATOM 728 C CA . PRO A 1 90 ? -7.933 -2.121 -1.759 1.00 93.81 90 PRO A CA 1
ATOM 729 C C . PRO A 1 90 ? -7.781 -3.590 -1.360 1.00 93.81 90 PRO A C 1
ATOM 731 O O . PRO A 1 90 ? -6.808 -4.233 -1.749 1.00 93.81 90 PRO A O 1
ATOM 734 N N . LEU A 1 91 ? -8.759 -4.138 -0.641 1.00 96.31 91 LEU A N 1
ATOM 735 C CA . LEU A 1 91 ? -8.806 -5.570 -0.344 1.00 96.31 91 LEU A CA 1
ATOM 736 C C . LEU A 1 91 ? -9.551 -6.340 -1.438 1.00 96.31 91 LEU A C 1
ATOM 738 O O . LEU A 1 91 ? -10.522 -5.848 -2.013 1.00 96.31 91 LEU A O 1
ATOM 742 N N . LEU A 1 92 ? -9.109 -7.569 -1.681 1.00 95.50 92 LEU A N 1
ATOM 743 C CA . LEU A 1 92 ? -9.718 -8.549 -2.572 1.00 95.50 92 LEU A CA 1
ATOM 744 C C . LEU A 1 92 ? -9.945 -9.860 -1.813 1.00 95.50 92 LEU A C 1
ATOM 746 O O . LEU A 1 92 ? -9.236 -10.167 -0.854 1.00 95.50 92 LEU A O 1
ATOM 750 N N . VAL A 1 93 ? -10.925 -10.646 -2.261 1.00 95.94 93 VAL A N 1
ATOM 751 C CA . VAL A 1 93 ? -11.136 -12.008 -1.756 1.00 95.94 93 VAL A CA 1
ATOM 752 C C . VAL A 1 93 ? -10.255 -12.971 -2.541 1.00 95.94 93 VAL A C 1
ATOM 754 O O . VAL A 1 93 ? -10.354 -13.054 -3.763 1.00 95.94 93 VAL A O 1
ATOM 757 N N . ASP A 1 94 ? -9.438 -13.727 -1.820 1.00 94.62 94 ASP A N 1
ATOM 758 C CA . ASP A 1 94 ? -8.670 -14.861 -2.315 1.00 94.62 94 ASP A CA 1
ATOM 759 C C . ASP A 1 94 ? -9.223 -16.150 -1.694 1.00 94.62 94 ASP A C 1
ATOM 761 O O . ASP A 1 94 ? -9.383 -16.256 -0.476 1.00 94.62 94 ASP A O 1
ATOM 765 N N . GLU A 1 95 ? -9.515 -17.146 -2.532 1.00 90.50 95 GLU A N 1
ATOM 766 C CA . GLU A 1 95 ? -10.155 -18.400 -2.107 1.00 90.50 95 GLU A CA 1
ATOM 767 C C . GLU A 1 95 ? -9.342 -19.188 -1.070 1.00 90.50 95 GLU A C 1
ATOM 769 O O . GLU A 1 95 ? -9.907 -19.975 -0.312 1.00 90.50 95 GLU A O 1
ATOM 774 N N . LYS A 1 96 ? -8.017 -19.007 -1.038 1.00 90.75 96 LYS A N 1
ATOM 775 C CA . LYS A 1 96 ? -7.108 -19.754 -0.159 1.00 90.75 96 LYS A CA 1
ATOM 776 C C . LYS A 1 96 ? -6.586 -18.908 0.994 1.00 90.75 96 LYS A C 1
ATOM 778 O O . LYS A 1 96 ? -6.308 -19.452 2.058 1.00 90.75 96 LYS A O 1
ATOM 783 N N . ARG A 1 97 ? -6.407 -17.606 0.768 1.00 89.31 97 ARG A N 1
ATOM 784 C CA . ARG A 1 97 ? -5.744 -16.672 1.691 1.00 89.31 97 ARG A CA 1
ATOM 785 C C . ARG A 1 97 ? -6.712 -15.731 2.414 1.00 89.31 97 ARG A C 1
ATOM 787 O O . ARG A 1 97 ? -6.274 -14.986 3.283 1.00 89.31 97 ARG A O 1
ATOM 794 N N . GLY A 1 98 ? -8.006 -15.760 2.087 1.00 93.31 98 GLY A N 1
ATOM 795 C CA . GLY A 1 98 ? -9.003 -14.871 2.682 1.00 93.31 98 GLY A CA 1
ATOM 796 C C . GLY A 1 98 ? -8.931 -13.461 2.096 1.00 93.31 98 GLY A C 1
ATOM 797 O O . GLY A 1 98 ? -8.790 -13.297 0.887 1.00 93.31 98 GLY A O 1
ATOM 798 N N . LEU A 1 99 ? -9.059 -12.428 2.933 1.00 95.81 99 LEU A N 1
ATOM 799 C CA . LEU A 1 99 ? -8.898 -11.043 2.479 1.00 95.81 99 LEU A CA 1
ATOM 800 C C . LEU A 1 99 ? -7.414 -10.723 2.296 1.00 95.81 99 LEU A C 1
ATOM 802 O O . LEU A 1 99 ? -6.643 -10.778 3.254 1.00 95.81 99 LEU A O 1
ATOM 806 N N . ILE A 1 100 ? -7.033 -10.349 1.080 1.00 96.12 100 ILE A N 1
ATOM 807 C CA . ILE A 1 100 ? -5.672 -9.936 0.726 1.00 96.12 100 ILE A CA 1
ATOM 808 C C . ILE A 1 100 ? -5.679 -8.513 0.181 1.00 96.12 100 ILE A C 1
ATOM 810 O O . ILE A 1 100 ? -6.680 -8.065 -0.378 1.00 96.12 100 ILE A O 1
ATOM 814 N N . PHE A 1 101 ? -4.565 -7.799 0.305 1.00 95.88 101 PHE A N 1
ATOM 815 C CA . PHE A 1 101 ? -4.399 -6.532 -0.404 1.00 95.88 101 PHE A CA 1
ATOM 816 C C . PHE A 1 101 ? -4.288 -6.755 -1.918 1.00 95.88 101 PHE A C 1
ATOM 818 O O . PHE A 1 101 ? -3.785 -7.777 -2.381 1.00 95.88 101 PHE A O 1
ATOM 825 N N . LYS A 1 102 ? -4.759 -5.791 -2.711 1.00 94.81 102 LYS A N 1
ATOM 826 C CA . LYS A 1 102 ? -4.537 -5.777 -4.154 1.00 94.81 102 LYS A CA 1
ATOM 827 C C . LYS A 1 102 ? -3.054 -5.521 -4.424 1.00 94.81 102 LYS A C 1
ATOM 829 O O . LYS A 1 102 ? -2.530 -4.459 -4.100 1.00 94.81 102 LYS A O 1
ATOM 834 N N . GLU A 1 103 ? -2.421 -6.493 -5.065 1.00 93.62 103 GLU A N 1
ATOM 835 C CA . GLU A 1 103 ? -1.025 -6.441 -5.492 1.00 93.62 103 GLU A CA 1
ATOM 836 C C . GLU A 1 103 ? -0.786 -5.346 -6.542 1.00 93.62 103 GLU A C 1
ATOM 838 O O . GLU A 1 103 ? -1.619 -5.118 -7.424 1.00 93.62 103 GLU A O 1
ATOM 843 N N . ASN A 1 104 ? 0.383 -4.705 -6.477 1.00 93.44 104 ASN A N 1
ATOM 844 C CA . ASN A 1 104 ? 0.878 -3.836 -7.540 1.00 93.44 104 ASN A CA 1
ATOM 845 C C . ASN A 1 104 ? 1.737 -4.664 -8.504 1.00 93.44 104 ASN A C 1
ATOM 847 O O . ASN A 1 104 ? 2.776 -5.193 -8.104 1.00 93.44 104 ASN A O 1
ATOM 851 N N . ALA A 1 105 ? 1.337 -4.729 -9.778 1.00 89.00 105 ALA A N 1
ATOM 852 C CA . ALA A 1 105 ? 1.969 -5.604 -10.771 1.00 89.00 105 ALA A CA 1
ATOM 853 C C . ALA A 1 105 ? 3.465 -5.314 -11.000 1.00 89.00 105 ALA A C 1
ATOM 855 O O . ALA A 1 105 ? 4.238 -6.200 -11.358 1.00 89.00 105 ALA A O 1
ATOM 856 N N . ILE A 1 106 ? 3.889 -4.066 -10.792 1.00 84.56 106 ILE A N 1
ATOM 857 C CA . ILE A 1 106 ? 5.286 -3.651 -10.955 1.00 84.56 106 ILE A CA 1
ATOM 858 C C . ILE A 1 106 ? 6.115 -4.150 -9.775 1.00 84.56 106 ILE A C 1
ATOM 860 O O . ILE A 1 106 ? 7.224 -4.653 -9.950 1.00 84.56 106 ILE A O 1
ATOM 864 N N . VAL A 1 107 ? 5.575 -4.013 -8.563 1.00 86.75 107 VAL A N 1
ATOM 865 C CA . VAL A 1 107 ? 6.233 -4.455 -7.329 1.00 86.75 107 VAL A CA 1
ATOM 866 C C . VAL A 1 107 ? 6.399 -5.969 -7.322 1.00 86.75 107 VAL A C 1
ATOM 868 O O . VAL A 1 107 ? 7.491 -6.451 -7.022 1.00 86.75 107 VAL A O 1
ATOM 871 N N . THR A 1 108 ? 5.351 -6.708 -7.688 1.00 87.75 108 THR A N 1
ATOM 872 C CA . THR A 1 108 ? 5.398 -8.172 -7.785 1.00 87.75 108 THR A CA 1
ATOM 873 C C . THR A 1 108 ? 6.368 -8.624 -8.869 1.00 87.75 108 THR A C 1
ATOM 875 O O . THR A 1 108 ? 7.239 -9.442 -8.591 1.00 87.75 108 THR A O 1
ATOM 878 N N . TYR A 1 109 ? 6.345 -7.998 -10.052 1.00 85.81 109 TYR A N 1
ATOM 879 C CA . TYR A 1 109 ? 7.314 -8.294 -11.110 1.00 85.81 109 TYR A CA 1
ATOM 880 C C . TYR A 1 109 ? 8.769 -8.120 -10.647 1.00 85.81 109 TYR A C 1
ATOM 882 O O . TYR A 1 109 ? 9.611 -8.979 -10.919 1.00 85.81 109 TYR A O 1
ATOM 890 N N . LEU A 1 110 ? 9.081 -7.028 -9.940 1.00 82.06 110 LEU A N 1
ATOM 891 C CA . LEU A 1 110 ? 10.428 -6.779 -9.416 1.00 82.06 110 LEU A CA 1
ATOM 892 C C . LEU A 1 110 ? 10.865 -7.824 -8.382 1.00 82.06 110 LEU A C 1
ATOM 894 O O . LEU A 1 110 ? 12.050 -8.147 -8.311 1.00 82.06 110 LEU A O 1
ATOM 898 N N . LEU A 1 111 ? 9.929 -8.333 -7.582 1.00 82.12 111 LEU A N 1
ATOM 899 C CA . LEU A 1 111 ? 10.194 -9.386 -6.606 1.00 82.12 111 LEU A CA 1
ATOM 900 C C . LEU A 1 111 ? 10.439 -10.736 -7.269 1.00 82.12 111 LEU A C 1
ATOM 902 O O . LEU A 1 111 ? 11.461 -11.367 -7.001 1.00 82.12 111 LEU A O 1
ATOM 906 N N . ASP A 1 112 ? 9.545 -11.140 -8.166 1.00 83.62 112 ASP A N 1
ATOM 907 C CA . ASP A 1 112 ? 9.598 -12.441 -8.836 1.00 83.62 112 ASP A CA 1
ATOM 908 C C . ASP A 1 112 ? 10.831 -12.579 -9.736 1.00 83.62 112 ASP A C 1
ATOM 910 O O . ASP A 1 112 ? 11.348 -13.676 -9.940 1.00 83.62 112 ASP A O 1
ATOM 914 N N . ASN A 1 113 ? 11.332 -11.454 -10.253 1.00 79.75 113 ASN A N 1
ATOM 915 C CA . ASN A 1 113 ? 12.505 -11.403 -11.124 1.00 79.75 113 ASN A CA 1
ATOM 916 C C . ASN A 1 113 ? 13.776 -10.955 -10.391 1.00 79.75 113 ASN A C 1
ATOM 918 O O . ASN A 1 113 ? 14.761 -10.586 -11.036 1.00 79.75 113 ASN A O 1
ATOM 922 N N . ASN A 1 114 ? 13.787 -10.974 -9.056 1.00 74.62 114 ASN A N 1
ATOM 923 C CA . ASN A 1 114 ? 14.976 -10.622 -8.294 1.00 74.62 114 ASN A CA 1
ATOM 924 C C . ASN A 1 114 ? 16.045 -11.729 -8.414 1.00 74.62 114 ASN A C 1
ATOM 926 O O . ASN A 1 114 ? 15.852 -12.819 -7.869 1.00 74.62 114 ASN A O 1
ATOM 930 N N . PRO A 1 115 ? 17.209 -11.464 -9.042 1.00 67.12 115 PRO A N 1
ATOM 931 C CA . PRO A 1 115 ? 18.229 -12.487 -9.286 1.00 67.12 115 PRO A CA 1
ATOM 932 C C . PRO A 1 115 ? 18.853 -13.048 -8.001 1.00 67.12 115 PRO A C 1
ATOM 934 O O . PRO A 1 115 ? 19.402 -14.147 -8.022 1.00 67.12 115 PRO A O 1
ATOM 937 N N . ASN A 1 116 ? 18.758 -12.316 -6.885 1.00 68.19 116 ASN A N 1
ATOM 938 C CA . ASN A 1 116 ? 19.294 -12.728 -5.587 1.00 68.19 116 ASN A CA 1
ATOM 939 C C . ASN A 1 116 ? 18.237 -13.370 -4.673 1.00 68.19 116 ASN A C 1
ATOM 941 O O . ASN A 1 116 ? 18.577 -13.770 -3.562 1.00 68.19 116 ASN A O 1
ATOM 945 N N . GLY A 1 117 ? 16.968 -13.445 -5.100 1.00 64.38 117 GLY A N 1
ATOM 946 C CA . GLY A 1 117 ? 15.889 -14.056 -4.318 1.00 64.38 117 GLY A CA 1
ATOM 947 C C . GLY A 1 117 ? 15.575 -13.350 -2.994 1.00 64.38 117 GLY A C 1
ATOM 948 O O . GLY A 1 117 ? 15.126 -14.010 -2.061 1.00 64.38 117 GLY A O 1
ATOM 949 N N . LEU A 1 118 ? 15.830 -12.037 -2.882 1.00 67.94 118 LEU A N 1
ATOM 950 C CA . LEU A 1 118 ? 15.532 -11.282 -1.657 1.00 67.94 118 LEU A CA 1
ATOM 951 C C . LEU A 1 118 ? 14.031 -11.321 -1.359 1.00 67.94 118 LEU A C 1
ATOM 953 O O . LEU A 1 118 ? 13.219 -10.817 -2.136 1.00 67.94 118 LEU A O 1
ATOM 957 N N . THR A 1 119 ? 13.680 -11.874 -0.205 1.00 69.00 119 THR A N 1
ATOM 958 C CA . THR A 1 119 ? 12.307 -11.933 0.294 1.00 69.00 119 THR A CA 1
ATOM 959 C C . THR A 1 119 ? 11.977 -10.725 1.173 1.00 69.00 119 THR A C 1
ATOM 961 O O . THR A 1 119 ? 12.860 -10.014 1.660 1.00 69.00 119 THR A O 1
ATOM 964 N N . PHE A 1 120 ? 10.686 -10.521 1.451 1.00 67.81 120 PHE A N 1
ATOM 965 C CA . PHE A 1 120 ? 10.221 -9.544 2.446 1.00 67.81 120 PHE A CA 1
ATOM 966 C C . PHE A 1 120 ? 10.938 -9.707 3.801 1.00 67.81 120 PHE A C 1
ATOM 968 O O . PHE A 1 120 ? 11.370 -8.731 4.414 1.00 67.81 120 PHE A O 1
ATOM 975 N N . ASN A 1 121 ? 11.134 -10.954 4.237 1.00 67.94 121 ASN A N 1
ATOM 976 C CA . ASN A 1 121 ? 11.800 -11.266 5.500 1.00 67.94 121 ASN A CA 1
ATOM 977 C C . ASN A 1 121 ? 13.295 -10.927 5.482 1.00 67.94 121 ASN A C 1
ATOM 979 O O . ASN A 1 121 ? 13.856 -10.587 6.525 1.00 67.94 121 ASN A O 1
ATOM 983 N N . ASP A 1 122 ? 13.941 -10.996 4.317 1.00 69.25 122 ASP A N 1
ATOM 984 C CA . ASP A 1 122 ? 15.346 -10.611 4.174 1.00 69.25 122 ASP A CA 1
ATOM 985 C C . ASP A 1 122 ? 15.515 -9.095 4.302 1.00 69.25 122 ASP A C 1
ATOM 987 O O . ASP A 1 122 ? 16.460 -8.636 4.944 1.00 69.25 122 ASP A O 1
ATOM 991 N N . LEU A 1 123 ? 14.556 -8.315 3.786 1.00 67.56 123 LEU A N 1
ATOM 992 C CA . LEU A 1 123 ? 14.529 -6.864 3.982 1.00 67.56 123 LEU A CA 1
ATOM 993 C C . LEU A 1 123 ? 14.371 -6.514 5.463 1.00 67.56 123 LEU A C 1
ATOM 995 O O . LEU A 1 123 ? 15.169 -5.729 5.969 1.00 67.56 123 LEU A O 1
ATOM 999 N N . TYR A 1 124 ? 13.441 -7.174 6.167 1.00 63.91 124 TYR A N 1
ATOM 1000 C CA . TYR A 1 124 ? 13.201 -6.971 7.605 1.00 63.91 124 TYR A CA 1
ATOM 1001 C C . TYR A 1 124 ? 14.458 -7.170 8.471 1.00 63.91 124 TYR A C 1
ATOM 1003 O O . TYR A 1 124 ? 14.604 -6.555 9.525 1.00 63.91 124 TYR A O 1
ATOM 1011 N N . ARG A 1 125 ? 15.390 -8.025 8.027 1.00 62.84 125 ARG A N 1
ATOM 1012 C CA . ARG A 1 125 ? 16.679 -8.267 8.698 1.00 62.84 125 ARG A CA 1
ATOM 1013 C C . ARG A 1 125 ? 17.767 -7.264 8.312 1.00 62.84 125 ARG A C 1
ATOM 1015 O O . ARG A 1 125 ? 18.708 -7.084 9.080 1.00 62.84 125 ARG A O 1
ATOM 1022 N N . GLY A 1 126 ? 17.673 -6.666 7.125 1.00 60.03 126 GLY A N 1
ATOM 1023 C CA . GLY A 1 126 ? 18.689 -5.777 6.559 1.00 60.03 126 GLY A CA 1
ATOM 1024 C C . GLY A 1 126 ? 18.456 -4.287 6.816 1.00 60.03 126 GLY A C 1
ATOM 1025 O O . GLY A 1 126 ? 19.419 -3.523 6.802 1.00 60.03 126 GLY A O 1
ATOM 1026 N N . LEU A 1 127 ? 17.212 -3.862 7.062 1.00 64.31 127 LEU A N 1
ATOM 1027 C CA . LEU A 1 127 ? 16.861 -2.466 7.343 1.00 64.31 127 LEU A CA 1
ATOM 1028 C C . LEU A 1 127 ? 16.138 -2.369 8.688 1.00 64.31 127 LEU A C 1
ATOM 1030 O O . LEU A 1 127 ? 15.252 -3.174 8.973 1.00 64.31 127 LEU A O 1
ATOM 1034 N N . SER A 1 128 ? 16.490 -1.366 9.497 1.00 61.09 128 SER A N 1
ATOM 1035 C CA . SER A 1 128 ? 15.907 -1.164 10.828 1.00 61.09 128 SER A CA 1
ATOM 1036 C C . SER A 1 128 ? 14.375 -1.068 10.753 1.00 61.09 128 SER A C 1
ATOM 1038 O O . SER A 1 128 ? 13.857 -0.131 10.136 1.00 61.09 128 SER A O 1
ATOM 1040 N N . PRO A 1 129 ? 13.626 -1.984 11.399 1.00 58.47 129 PRO A N 1
ATOM 1041 C CA . PRO A 1 129 ? 12.167 -1.942 11.409 1.00 58.47 129 PRO A CA 1
ATOM 1042 C C . PRO A 1 129 ? 11.628 -0.616 11.931 1.00 58.47 129 PRO A C 1
ATOM 1044 O O . PRO A 1 129 ? 10.645 -0.127 11.398 1.00 58.47 129 PRO A O 1
ATOM 1047 N N . CYS A 1 130 ? 12.311 -0.002 12.902 1.00 58.75 130 CYS A N 1
ATOM 1048 C CA . CYS A 1 130 ? 11.912 1.261 13.521 1.00 58.75 130 CYS A CA 1
ATOM 1049 C C . CYS A 1 130 ? 12.107 2.486 12.612 1.00 58.75 130 CYS A C 1
ATOM 1051 O O . CYS A 1 130 ? 11.437 3.493 12.810 1.00 58.75 130 CYS A O 1
ATOM 1053 N N . GLU A 1 131 ? 13.023 2.426 11.642 1.00 60.03 131 GLU A N 1
ATOM 1054 C CA . GLU A 1 131 ? 13.294 3.545 10.724 1.00 60.03 131 GLU A CA 1
ATOM 1055 C C . GLU A 1 131 ? 12.404 3.501 9.479 1.00 60.03 131 GLU A C 1
ATOM 1057 O O . GLU A 1 131 ? 12.088 4.543 8.911 1.00 60.03 131 GLU A O 1
ATOM 1062 N N . TYR A 1 132 ? 11.980 2.300 9.074 1.00 68.25 132 TYR A N 1
ATOM 1063 C CA . TYR A 1 132 ? 11.256 2.055 7.824 1.00 68.25 132 TYR A CA 1
ATOM 1064 C C . TYR A 1 132 ? 9.861 1.459 8.053 1.00 68.25 132 TYR A C 1
ATOM 1066 O O . TYR A 1 132 ? 9.319 0.804 7.166 1.00 68.25 132 TYR A O 1
ATOM 1074 N N . VAL A 1 133 ? 9.271 1.670 9.236 1.00 71.19 133 VAL A N 1
ATOM 1075 C CA . VAL A 1 133 ? 7.980 1.079 9.641 1.00 71.19 133 VAL A CA 1
ATOM 1076 C C . VAL A 1 133 ? 6.900 1.289 8.567 1.00 71.19 133 VAL A C 1
ATOM 1078 O O . VAL A 1 133 ? 6.287 0.328 8.106 1.00 71.19 133 VAL A O 1
ATOM 1081 N N . GLU A 1 134 ? 6.720 2.536 8.116 1.00 74.38 134 GLU A N 1
ATOM 1082 C CA . GLU A 1 134 ? 5.707 2.907 7.115 1.00 74.38 134 GLU A CA 1
ATOM 1083 C C . GLU A 1 134 ? 5.986 2.267 5.745 1.00 74.38 134 GLU A C 1
ATOM 1085 O O . GLU A 1 134 ? 5.063 1.933 5.000 1.00 74.38 134 GLU A O 1
ATOM 1090 N N . ASP A 1 135 ? 7.264 2.086 5.402 1.00 77.31 135 ASP A N 1
ATOM 1091 C CA . ASP A 1 135 ? 7.671 1.472 4.142 1.00 77.31 135 ASP A CA 1
ATOM 1092 C C . ASP A 1 135 ? 7.452 -0.048 4.168 1.00 77.31 135 ASP A C 1
ATOM 1094 O O . ASP A 1 135 ? 7.048 -0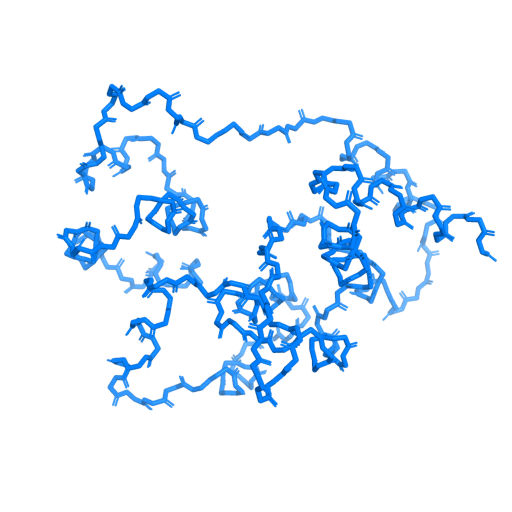.607 3.150 1.00 77.31 135 ASP A O 1
ATOM 1098 N N . TYR A 1 136 ? 7.649 -0.714 5.314 1.00 79.69 136 TYR A N 1
ATOM 1099 C CA . TYR A 1 136 ? 7.311 -2.131 5.489 1.00 79.69 136 TYR A CA 1
ATOM 1100 C C . TYR A 1 136 ? 5.809 -2.375 5.421 1.00 79.69 136 TYR A C 1
ATOM 1102 O O . TYR A 1 136 ? 5.380 -3.306 4.738 1.00 79.69 136 TYR A O 1
ATOM 1110 N N . GLU A 1 137 ? 5.018 -1.532 6.091 1.00 85.62 137 GLU A N 1
ATOM 1111 C CA . GLU A 1 137 ? 3.559 -1.591 6.019 1.00 85.62 137 GLU A CA 1
ATOM 1112 C C . GLU A 1 137 ? 3.092 -1.461 4.565 1.00 85.62 137 GLU A C 1
ATOM 1114 O O . GLU A 1 137 ? 2.360 -2.312 4.059 1.00 85.62 137 GLU A O 1
ATOM 1119 N N . GLN A 1 138 ? 3.562 -0.428 3.863 1.00 86.75 138 GLN A N 1
ATOM 1120 C CA . GLN A 1 138 ? 3.176 -0.203 2.476 1.00 86.75 138 GLN A CA 1
ATOM 1121 C C . GLN A 1 138 ? 3.644 -1.334 1.563 1.00 86.75 138 GLN A C 1
ATOM 1123 O O . GLN A 1 138 ? 2.916 -1.751 0.664 1.00 86.75 138 GLN A O 1
ATOM 1128 N N . PHE A 1 139 ? 4.859 -1.837 1.774 1.00 87.12 139 PHE A N 1
ATOM 1129 C CA . PHE A 1 139 ? 5.398 -2.913 0.962 1.00 87.12 139 PHE A CA 1
ATOM 1130 C C . PHE A 1 139 ? 4.595 -4.205 1.128 1.00 87.12 139 PHE A C 1
ATOM 1132 O O . PHE A 1 139 ? 4.267 -4.815 0.117 1.00 87.12 139 PHE A O 1
ATOM 1139 N N . ALA A 1 140 ? 4.190 -4.566 2.352 1.00 89.69 140 ALA A N 1
ATOM 1140 C CA . ALA A 1 140 ? 3.309 -5.709 2.592 1.00 89.69 140 ALA A CA 1
ATOM 1141 C C . ALA A 1 140 ? 1.996 -5.588 1.796 1.00 89.69 140 ALA A C 1
ATOM 1143 O O . ALA A 1 140 ? 1.588 -6.519 1.104 1.00 89.69 140 ALA A O 1
ATOM 1144 N N . GLN A 1 141 ? 1.368 -4.412 1.803 1.00 93.00 141 GLN A N 1
ATOM 1145 C CA . GLN A 1 141 ? 0.143 -4.204 1.029 1.00 93.00 141 GLN A CA 1
ATOM 1146 C C . GLN A 1 141 ? 0.378 -4.350 -0.485 1.00 93.00 141 GLN A C 1
ATOM 1148 O O . GLN A 1 141 ? -0.394 -5.013 -1.172 1.00 93.00 141 GLN A O 1
ATOM 1153 N N . LEU A 1 142 ? 1.470 -3.784 -1.009 1.00 92.94 142 LEU A N 1
ATOM 1154 C CA . LEU A 1 142 ? 1.792 -3.815 -2.442 1.00 92.94 142 LEU A CA 1
ATOM 1155 C C . LEU A 1 142 ? 2.120 -5.215 -2.978 1.00 92.94 142 LEU A C 1
ATOM 1157 O O . LEU A 1 142 ? 2.011 -5.432 -4.184 1.00 92.94 142 LEU A O 1
ATOM 1161 N N . ILE A 1 143 ? 2.517 -6.146 -2.108 1.00 91.12 143 ILE A N 1
ATOM 1162 C CA . ILE A 1 143 ? 2.807 -7.545 -2.463 1.00 91.12 143 ILE A CA 1
ATOM 1163 C C . ILE A 1 143 ? 1.632 -8.485 -2.177 1.00 91.12 143 ILE A C 1
ATOM 1165 O O . ILE A 1 143 ? 1.799 -9.700 -2.225 1.00 91.12 143 ILE A O 1
ATOM 1169 N N . GLY A 1 144 ? 0.457 -7.940 -1.846 1.00 92.44 144 GLY A N 1
ATOM 1170 C CA . GLY A 1 144 ? -0.756 -8.736 -1.660 1.00 92.44 144 GLY A CA 1
ATOM 1171 C C . GLY A 1 144 ? -0.778 -9.538 -0.376 1.00 92.44 144 GLY A C 1
ATOM 1172 O O . GLY A 1 144 ? -1.319 -10.645 -0.332 1.00 92.44 144 GLY A O 1
ATOM 1173 N N . TYR A 1 145 ? -0.161 -9.006 0.677 1.00 92.25 145 TYR A N 1
ATOM 1174 C CA . TYR A 1 145 ? -0.117 -9.696 1.955 1.00 92.25 145 TYR A CA 1
ATOM 1175 C C . TYR A 1 145 ? -1.541 -9.932 2.505 1.00 92.25 145 TYR A C 1
ATOM 1177 O O . TYR A 1 145 ? -2.419 -9.080 2.329 1.00 92.25 145 TYR A O 1
ATOM 1185 N N . PRO A 1 146 ? -1.814 -11.073 3.163 1.00 94.06 146 PRO A N 1
ATOM 1186 C CA . PRO A 1 146 ? -3.111 -11.310 3.791 1.00 94.06 146 PRO A CA 1
ATOM 1187 C C . PRO A 1 146 ? -3.388 -10.308 4.912 1.00 94.06 146 PRO A C 1
ATOM 1189 O O . PRO A 1 146 ? -2.506 -10.036 5.727 1.00 94.06 146 PRO A O 1
ATOM 1192 N N . LEU A 1 147 ? -4.620 -9.801 4.997 1.00 94.12 147 LEU A N 1
ATOM 1193 C CA . LEU A 1 147 ? -5.025 -8.829 6.018 1.00 94.12 147 LEU A CA 1
ATOM 1194 C C . LEU A 1 147 ? -4.846 -9.378 7.442 1.00 94.12 147 LEU A C 1
ATOM 1196 O O . LEU A 1 147 ? -4.451 -8.642 8.342 1.00 94.12 147 LEU A O 1
ATOM 1200 N N . GLU A 1 148 ? -5.130 -10.664 7.648 1.00 91.00 148 GLU A N 1
ATOM 1201 C CA . GLU A 1 148 ? -4.971 -11.315 8.953 1.00 91.00 148 GLU A CA 1
ATOM 1202 C C . GLU A 1 148 ? -3.501 -11.332 9.385 1.00 91.00 148 GLU A C 1
ATOM 1204 O O . GLU A 1 148 ? -3.171 -10.818 10.448 1.00 91.00 148 GLU A O 1
ATOM 1209 N N . GLY A 1 149 ? -2.597 -11.791 8.515 1.00 87.38 149 GLY A N 1
ATOM 1210 C CA . GLY A 1 149 ? -1.161 -11.741 8.797 1.00 87.38 149 GLY A CA 1
ATOM 1211 C C . GLY A 1 149 ? -0.632 -10.309 8.917 1.00 87.38 149 GLY A C 1
ATOM 1212 O O . GLY A 1 149 ? 0.297 -10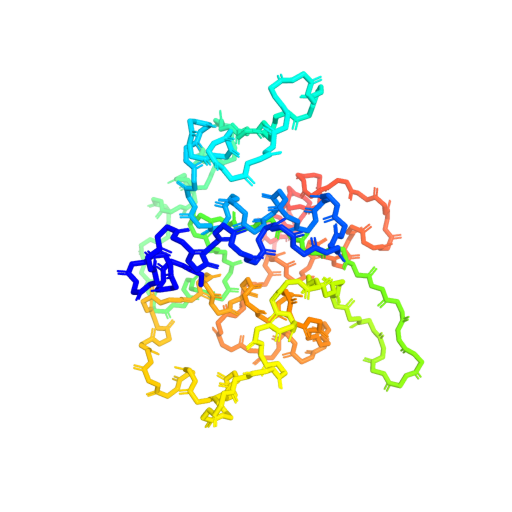.054 9.676 1.00 87.38 149 GLY A O 1
ATOM 1213 N N . PHE A 1 150 ? -1.217 -9.359 8.184 1.00 88.88 150 PHE A N 1
ATOM 1214 C CA . PHE A 1 150 ? -0.849 -7.947 8.244 1.00 88.88 150 PHE A CA 1
ATOM 1215 C C . PHE A 1 150 ? -1.118 -7.339 9.627 1.00 88.88 150 PHE A C 1
ATOM 1217 O O . PHE A 1 150 ? -0.298 -6.561 10.108 1.00 88.88 150 PHE A O 1
ATOM 1224 N N . LEU A 1 151 ? -2.212 -7.730 10.290 1.00 84.69 151 LEU A N 1
ATOM 1225 C CA . LEU A 1 151 ? -2.556 -7.300 11.653 1.00 84.69 151 LEU A CA 1
ATOM 1226 C C . LEU A 1 151 ? -1.569 -7.802 12.717 1.00 84.69 151 LEU A C 1
ATOM 1228 O O . LEU A 1 151 ? -1.451 -7.194 13.778 1.00 84.69 151 LEU A O 1
ATOM 1232 N N . GLU A 1 152 ? -0.862 -8.897 12.445 1.00 82.81 152 GLU A N 1
ATOM 1233 C CA . GLU A 1 152 ? 0.094 -9.500 13.380 1.00 82.81 152 GLU A CA 1
ATOM 1234 C C . GLU A 1 152 ? 1.502 -8.890 13.280 1.00 82.81 152 GLU A C 1
ATOM 1236 O O . GLU A 1 152 ? 2.370 -9.154 14.117 1.00 82.81 152 GLU A O 1
ATOM 1241 N N . MET A 1 153 ? 1.759 -8.066 12.261 1.00 79.06 153 MET A N 1
ATOM 1242 C CA . MET A 1 153 ? 3.072 -7.468 12.044 1.00 79.06 153 MET A CA 1
ATOM 1243 C C . MET A 1 153 ? 3.329 -6.313 13.015 1.00 79.06 153 MET A C 1
ATOM 1245 O O . MET A 1 153 ? 2.551 -5.369 13.114 1.00 79.06 153 MET A O 1
ATOM 1249 N N . ASN A 1 154 ? 4.505 -6.314 13.652 1.00 72.69 154 ASN A N 1
ATOM 1250 C CA . ASN A 1 154 ? 4.928 -5.216 14.532 1.00 72.69 154 ASN A CA 1
ATOM 1251 C C . ASN A 1 154 ? 5.072 -3.866 13.810 1.00 72.69 154 ASN A C 1
ATOM 1253 O O . ASN A 1 154 ? 5.091 -2.832 14.470 1.00 72.69 154 ASN A O 1
ATOM 1257 N N . SER A 1 155 ? 5.212 -3.874 12.482 1.00 69.12 155 SER A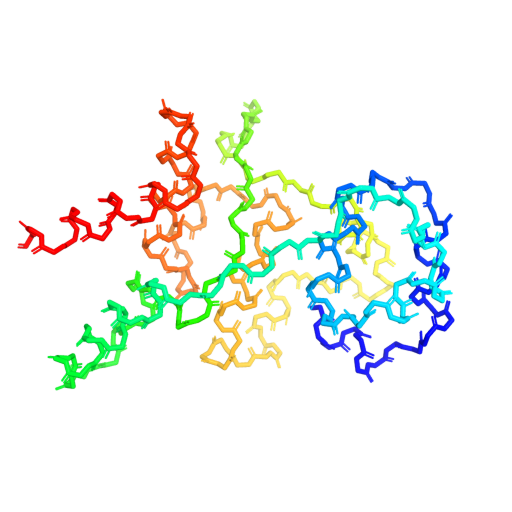 N 1
ATOM 1258 C CA . SER A 1 155 ? 5.316 -2.670 11.657 1.00 69.12 155 SER A CA 1
ATOM 1259 C C . SER A 1 155 ? 3.972 -2.159 11.129 1.00 69.12 155 SER A C 1
ATOM 1261 O O . SER A 1 155 ? 3.949 -1.172 10.398 1.00 69.12 155 SER A O 1
ATOM 1263 N N . THR A 1 156 ? 2.863 -2.822 11.459 1.00 77.25 156 THR A N 1
ATOM 1264 C CA . THR A 1 156 ? 1.528 -2.409 11.024 1.00 77.25 156 THR A CA 1
ATOM 1265 C C . THR A 1 156 ? 0.876 -1.514 12.065 1.00 77.25 156 THR A C 1
ATOM 1267 O O . THR A 1 156 ? 0.868 -1.810 13.260 1.00 77.25 156 THR A O 1
ATOM 1270 N N . SER A 1 157 ? 0.278 -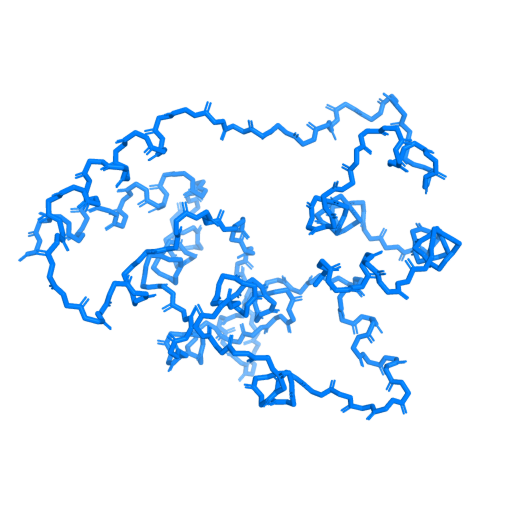0.430 11.587 1.00 81.25 157 SER A N 1
ATOM 1271 C CA . SER A 1 157 ? -0.611 0.414 12.364 1.00 81.25 157 SER A CA 1
ATOM 1272 C C . SER A 1 157 ? -2.023 -0.170 12.393 1.00 81.25 157 SER A C 1
ATOM 1274 O O . SER A 1 157 ? -2.610 -0.549 11.373 1.00 81.25 157 SER A O 1
ATOM 1276 N N . GLU A 1 158 ? -2.599 -0.198 13.589 1.00 82.00 158 GLU A N 1
ATOM 1277 C CA . GLU A 1 158 ? -3.976 -0.610 13.831 1.00 82.00 158 GLU A CA 1
ATOM 1278 C C . GLU A 1 158 ? -4.966 0.259 13.037 1.00 82.00 158 GLU A C 1
ATOM 1280 O O . GLU A 1 158 ? -5.981 -0.248 12.553 1.00 82.00 158 GLU A O 1
ATOM 1285 N N . GLU A 1 159 ? -4.642 1.543 12.827 1.00 85.69 159 GLU A N 1
ATOM 1286 C CA . GLU A 1 159 ? -5.381 2.429 11.924 1.00 85.69 159 GLU A CA 1
ATOM 1287 C C . GLU A 1 159 ? -5.496 1.862 10.517 1.00 85.69 159 GLU A C 1
ATOM 1289 O O . GLU A 1 159 ? -6.613 1.688 10.030 1.00 85.69 159 GLU A O 1
ATOM 1294 N N . SER A 1 160 ? -4.364 1.599 9.857 1.00 87.94 160 SER A N 1
ATOM 1295 C CA . SER A 1 160 ? -4.350 1.182 8.455 1.00 87.94 160 SER A CA 1
ATOM 1296 C C . SER A 1 160 ? -5.101 -0.132 8.270 1.00 87.94 160 SER A C 1
ATOM 1298 O O . SER A 1 160 ? -5.902 -0.257 7.345 1.00 87.94 160 SER A O 1
ATOM 1300 N N . ALA A 1 161 ? -4.921 -1.093 9.177 1.00 89.50 161 ALA A N 1
ATOM 1301 C CA . ALA A 1 161 ? -5.591 -2.382 9.069 1.00 89.50 161 ALA A CA 1
ATOM 1302 C C . ALA A 1 161 ? -7.114 -2.283 9.285 1.00 89.50 161 ALA A C 1
ATOM 1304 O O . ALA A 1 161 ? -7.894 -2.840 8.507 1.00 89.50 161 ALA A O 1
ATOM 1305 N N . LYS A 1 162 ? -7.566 -1.530 10.300 1.00 90.75 162 LYS A N 1
ATOM 1306 C CA . LYS A 1 162 ? -9.003 -1.300 10.525 1.00 90.75 162 LYS A CA 1
ATOM 1307 C C . LYS A 1 162 ? -9.623 -0.469 9.401 1.00 90.75 162 LYS A C 1
ATOM 1309 O O . LYS A 1 162 ? -10.740 -0.761 8.981 1.00 90.75 162 LYS A O 1
ATOM 1314 N N . ALA A 1 163 ? -8.911 0.533 8.889 1.00 91.38 163 ALA A N 1
ATOM 1315 C CA . ALA A 1 163 ? -9.391 1.370 7.797 1.00 91.38 163 ALA A CA 1
ATOM 1316 C C . ALA A 1 163 ? -9.535 0.554 6.505 1.00 91.38 163 ALA A C 1
ATOM 1318 O O . ALA A 1 163 ? -10.584 0.630 5.872 1.00 91.38 163 ALA A O 1
ATOM 1319 N N . ALA A 1 164 ? -8.558 -0.300 6.175 1.00 93.94 164 ALA A N 1
ATOM 1320 C CA . ALA A 1 164 ? -8.646 -1.227 5.044 1.00 93.94 164 ALA A CA 1
ATOM 1321 C C . ALA A 1 164 ? -9.900 -2.108 5.126 1.00 93.94 164 ALA A C 1
ATOM 1323 O O . ALA A 1 164 ? -10.640 -2.253 4.150 1.00 93.94 164 ALA A O 1
ATOM 1324 N N . LYS A 1 165 ? -10.184 -2.643 6.318 1.00 94.44 165 LYS A N 1
ATOM 1325 C CA . LYS A 1 165 ? -11.378 -3.452 6.562 1.00 94.44 165 LYS A CA 1
ATOM 1326 C C . LYS A 1 165 ? -12.673 -2.654 6.368 1.00 94.44 165 LYS A C 1
ATOM 1328 O O . LYS A 1 165 ? -13.566 -3.130 5.676 1.00 94.44 165 LYS A O 1
ATOM 1333 N N . LEU A 1 166 ? -12.763 -1.428 6.893 1.00 93.56 166 LEU A N 1
ATOM 1334 C CA . LEU A 1 166 ? -13.943 -0.569 6.709 1.00 93.56 166 LEU A CA 1
ATOM 1335 C C . LEU A 1 166 ? -14.151 -0.146 5.247 1.00 93.56 166 LEU A C 1
ATOM 1337 O O . LEU A 1 166 ? -15.293 -0.085 4.791 1.00 93.56 166 LEU A O 1
ATOM 1341 N N . MET A 1 167 ? -13.071 0.125 4.506 1.00 94.25 167 MET A N 1
ATOM 1342 C CA . MET A 1 167 ? -13.140 0.397 3.065 1.00 94.25 167 MET A CA 1
ATOM 1343 C C . MET A 1 167 ? -13.777 -0.783 2.324 1.00 94.25 167 MET A C 1
ATOM 1345 O O . MET A 1 167 ? -14.638 -0.580 1.473 1.00 94.25 167 MET A O 1
ATOM 1349 N N . TYR A 1 168 ? -13.398 -2.012 2.681 1.00 95.50 168 TYR A N 1
ATOM 1350 C CA . TYR A 1 168 ? -13.944 -3.225 2.076 1.00 95.50 168 TYR A CA 1
ATOM 1351 C C . TYR A 1 168 ? -15.396 -3.509 2.494 1.00 95.50 168 TYR A C 1
ATOM 1353 O O . TYR A 1 168 ? -16.246 -3.745 1.641 1.00 95.50 168 TYR A O 1
ATOM 1361 N N . GLU A 1 169 ? -15.699 -3.471 3.794 1.00 95.31 169 GLU A N 1
ATOM 1362 C CA . GLU A 1 169 ? -17.014 -3.858 4.330 1.00 95.31 169 GLU A CA 1
ATOM 1363 C C . GLU A 1 169 ? -18.114 -2.833 4.029 1.00 95.31 169 GLU A C 1
ATOM 1365 O O . GLU A 1 169 ? -19.279 -3.202 3.866 1.00 95.31 169 GLU A O 1
ATOM 1370 N N . HIS A 1 170 ? -17.759 -1.548 3.955 1.00 93.69 170 HIS A N 1
ATOM 1371 C CA . HIS A 1 170 ? -18.726 -0.454 3.837 1.00 93.69 170 HIS A CA 1
ATOM 1372 C C . HIS A 1 170 ? -18.570 0.389 2.569 1.00 93.69 170 HIS A C 1
ATOM 1374 O O . HIS A 1 170 ? -19.371 1.296 2.350 1.00 93.69 170 HIS A O 1
ATOM 1380 N N . GLY A 1 171 ? -17.560 0.118 1.735 1.00 90.50 171 GLY A N 1
ATOM 1381 C CA . GLY A 1 171 ? -17.290 0.910 0.533 1.00 90.50 171 GLY A CA 1
ATOM 1382 C C . GLY A 1 171 ? -16.838 2.342 0.834 1.00 90.50 171 GLY A C 1
ATOM 1383 O O . GLY A 1 171 ? -17.002 3.222 -0.008 1.00 90.50 171 GLY A O 1
ATOM 1384 N N . PHE A 1 172 ? -16.315 2.595 2.037 1.00 88.06 172 PHE A N 1
ATOM 1385 C CA . PHE A 1 172 ? -15.816 3.912 2.422 1.00 88.06 172 PHE A CA 1
ATOM 1386 C C . PHE A 1 172 ? -14.599 4.314 1.592 1.00 88.06 172 PHE A C 1
ATOM 1388 O O . PHE A 1 172 ? -13.747 3.490 1.254 1.00 88.06 172 PHE A O 1
ATOM 1395 N N . THR A 1 173 ? -14.475 5.613 1.331 1.00 84.25 173 THR A N 1
ATOM 1396 C CA . THR A 1 173 ? -13.204 6.192 0.896 1.00 84.25 173 THR A CA 1
ATOM 1397 C C . THR A 1 173 ? -12.151 6.029 1.995 1.00 84.25 173 THR A C 1
ATOM 1399 O O . THR A 1 173 ? -12.479 5.934 3.181 1.00 84.25 173 THR A O 1
ATOM 1402 N N . GLU A 1 174 ? -10.865 6.045 1.630 1.00 83.38 174 GLU A N 1
ATOM 1403 C CA . GLU A 1 174 ? -9.776 5.934 2.613 1.00 83.38 174 GLU A CA 1
ATOM 1404 C C . GLU A 1 174 ? -9.893 6.996 3.720 1.00 83.38 174 GLU A C 1
ATOM 1406 O O . GLU A 1 174 ? -9.720 6.693 4.900 1.00 83.38 174 GLU A O 1
ATOM 1411 N N . LEU A 1 175 ? -10.248 8.234 3.359 1.00 80.25 175 LEU A N 1
ATOM 1412 C CA . LEU A 1 175 ? -10.417 9.322 4.322 1.00 80.25 175 LEU A CA 1
ATOM 1413 C C . LEU A 1 175 ? -11.566 9.053 5.305 1.00 80.25 175 LEU A C 1
ATOM 1415 O O . LEU A 1 175 ? -11.403 9.268 6.505 1.00 80.25 175 LEU A O 1
ATOM 1419 N N . GLU A 1 176 ? -12.719 8.595 4.815 1.00 82.75 176 GLU A N 1
ATOM 1420 C CA . GLU A 1 176 ? -13.865 8.240 5.663 1.00 82.75 176 GLU A CA 1
ATOM 1421 C C . GLU A 1 176 ? -13.514 7.093 6.610 1.00 82.75 176 GLU A C 1
ATOM 1423 O O . GLU A 1 176 ? -13.772 7.185 7.811 1.00 82.75 176 GLU A O 1
ATOM 1428 N N . ALA A 1 177 ? -12.867 6.049 6.090 1.00 86.75 177 ALA A N 1
ATOM 1429 C CA . ALA A 1 177 ? -12.456 4.894 6.871 1.00 86.75 177 ALA A CA 1
ATOM 1430 C C . ALA A 1 177 ? -11.450 5.272 7.966 1.00 86.75 177 ALA A C 1
ATOM 1432 O O . ALA A 1 177 ? -11.677 4.956 9.133 1.00 86.75 177 ALA A O 1
ATOM 1433 N N . ARG A 1 178 ? -10.383 6.011 7.632 1.00 84.12 178 ARG A N 1
ATOM 1434 C CA . ARG A 1 178 ? -9.390 6.479 8.615 1.00 84.12 178 ARG A CA 1
ATOM 1435 C C . ARG A 1 178 ? -10.022 7.360 9.689 1.00 84.12 178 ARG A C 1
ATOM 1437 O O . ARG A 1 178 ? -9.802 7.123 10.874 1.00 84.12 178 ARG A O 1
ATOM 1444 N N . ASN A 1 179 ? -10.865 8.322 9.302 1.00 81.25 179 ASN A N 1
ATOM 1445 C CA . ASN A 1 179 ? -11.584 9.160 10.266 1.00 81.25 179 ASN A CA 1
ATOM 1446 C C . ASN A 1 179 ? -12.452 8.313 11.201 1.00 81.25 179 ASN A C 1
ATOM 1448 O O . ASN A 1 179 ? -12.459 8.546 12.408 1.00 81.25 179 ASN A O 1
ATOM 1452 N N . LYS A 1 180 ? -13.137 7.296 10.664 1.00 84.69 180 LYS A N 1
ATOM 1453 C CA . LYS A 1 180 ? -13.977 6.418 11.472 1.00 84.69 180 LYS A CA 1
ATOM 1454 C C . LYS A 1 180 ? -13.172 5.601 12.475 1.00 84.69 180 LYS A C 1
ATOM 1456 O O . LYS A 1 180 ? -13.598 5.445 13.615 1.00 84.69 180 LYS A O 1
ATOM 1461 N N . VAL A 1 181 ? -12.005 5.102 12.076 1.00 84.44 181 VAL A N 1
ATOM 1462 C CA . VAL A 1 181 ? -11.108 4.381 12.987 1.00 84.44 181 VAL A CA 1
ATOM 1463 C C . VAL A 1 181 ? -10.589 5.297 14.090 1.00 84.44 181 VAL A C 1
ATOM 1465 O O . VAL A 1 181 ? -10.597 4.901 15.252 1.00 84.44 181 VAL A O 1
ATOM 1468 N N . ILE A 1 182 ? -10.208 6.530 13.754 1.00 79.75 182 ILE A N 1
ATOM 1469 C CA . ILE A 1 182 ? -9.782 7.526 14.742 1.00 79.75 182 ILE A CA 1
ATOM 1470 C C . ILE A 1 182 ? -10.911 7.812 15.743 1.00 79.75 182 ILE A C 1
ATOM 1472 O O . ILE A 1 182 ? -10.655 7.820 16.943 1.00 79.75 182 ILE A O 1
ATOM 1476 N N . GLU A 1 183 ? -12.158 7.985 15.286 1.00 79.88 183 GLU A N 1
ATOM 1477 C CA . GLU A 1 183 ? -13.320 8.130 16.180 1.00 79.88 183 GLU A CA 1
ATOM 1478 C C . GLU A 1 183 ? -13.485 6.927 17.115 1.00 79.88 183 GLU A C 1
ATOM 1480 O O . GLU A 1 183 ? -13.790 7.101 18.291 1.00 79.88 183 GLU A O 1
ATOM 1485 N N . LEU A 1 184 ? -13.313 5.705 16.607 1.00 80.50 184 LEU A N 1
ATOM 1486 C CA . LEU A 1 184 ? -13.444 4.493 17.417 1.00 80.50 184 LEU A CA 1
ATOM 1487 C C . LEU A 1 184 ? -12.343 4.394 18.475 1.00 80.50 184 LEU A C 1
ATOM 1489 O O . LEU A 1 184 ? -12.639 4.012 19.599 1.00 80.50 184 LEU A O 1
ATOM 1493 N N . ILE A 1 185 ? -11.108 4.756 18.127 1.00 72.88 185 ILE A N 1
ATOM 1494 C CA . ILE A 1 185 ? -9.963 4.729 19.047 1.00 72.88 185 ILE A CA 1
ATOM 1495 C C . ILE A 1 185 ? -10.078 5.841 20.096 1.00 72.88 185 ILE A C 1
ATOM 1497 O O . ILE A 1 185 ? -9.795 5.607 21.261 1.00 72.88 185 ILE A O 1
ATOM 1501 N N . ALA A 1 186 ? -10.539 7.036 19.717 1.00 67.62 186 ALA A N 1
ATOM 1502 C CA . ALA A 1 186 ? -10.677 8.168 20.637 1.00 67.62 186 ALA A CA 1
ATOM 1503 C C . ALA A 1 186 ? -11.816 8.015 21.666 1.00 67.62 186 ALA A C 1
ATOM 1505 O O . ALA A 1 186 ? -11.862 8.770 22.634 1.00 67.62 186 ALA A O 1
ATOM 1506 N N . ASN A 1 187 ? -12.752 7.087 21.442 1.00 64.75 187 ASN A N 1
ATOM 1507 C CA . ASN A 1 187 ? -13.887 6.816 22.331 1.00 64.75 187 ASN A CA 1
ATOM 1508 C C . ASN A 1 187 ? -13.705 5.540 23.184 1.00 64.75 187 ASN A C 1
ATOM 1510 O O . ASN A 1 187 ? -14.666 5.114 23.832 1.00 64.75 187 ASN A O 1
ATOM 1514 N N . GLN A 1 188 ? -12.523 4.917 23.147 1.00 57.44 188 GLN A N 1
ATOM 1515 C CA . GLN A 1 188 ? -12.123 3.780 23.989 1.00 57.44 188 GLN A CA 1
ATOM 1516 C C . GLN A 1 188 ? -11.311 4.261 25.191 1.00 57.44 188 GLN A C 1
ATOM 1518 O O . GLN A 1 188 ? -11.484 3.649 26.268 1.00 57.44 188 GLN A O 1
#

Foldseek 3Di:
DCVCLVPPDLVVLLVLLPDPFDPVLNLLVCVVNVHDPVSVVVSPDDPPPPDDDDPDDDDVLVVVVVVVVVDPDDPQVQQADDNDADDAAAWDQDPVQGTWGDARPSLQVCQVPPPVNQDLVNVPVVDPCVVCLNVSLVSCNNHTHRLVVSNVDPSHYPLSSQLNVCCHPPVDDSVRSSVVSVVVVVVD

Sequence (188 aa):
MKYLFENCGIPAISNLMAMEFPISDKEQFCQLLGCTFKQCVEFGFSPDAKEVPTLSKSRYIQIRNKIQLEANEGTEWYRTFHLTPRPIQPLLVDEKRGLIFKENAIVTYLLDNNPNGLTFNDLYRGLSPCEYVEDYEQFAQLIGYPLEGFLEMNSTSEESAKAAKLMYEHGFTELEARNKVIELIANQ